Protein AF-A0A841EJ31-F1 (afdb_monomer)

Sequence (203 aa):
MLRKHSTLIGLIISISLLVIATLYYPGGSQFDKNAIGYDWKNNFISNLFGEKAVNGSDNPSRFWAVGGMIFLAASFANFFIGFSKRIPAKGAANVIKYFGAIGMIFTFLIATPLHDTMITIASTMFLLSLFYITVFVFKTRLHLFKFLCTVFLIDFYGTLFLYGSGYFWEFLPIMQKILFANTIILILGLEYFTKKEDFQHIK

Organism: NCBI:txid502909

Mean predicted aligned error: 3.31 Å

Secondary structure (DSSP, 8-state):
-HHHHHHHHHHHHHHHHHHHHHHT--B--SS-TT-BS--TTT--GGGGGSSB-TTSSB-THHHHHHHHHHHHHHHHHHHHHHHGGG-S-HHHHHHHHHHHHHHHHHHHHTTSTTHHHHHHHHHHHHHHHHHHHHHHHHTSS-HHHHHHHHHHHHHHHHHHHHHHH-TTGGGHHHHHHHHHHHHHHHHHHHHHH--SHHHHT--

Structure (mmCIF, N/CA/C/O backbone):
data_AF-A0A841EJ31-F1
#
_entry.id   AF-A0A841EJ31-F1
#
loop_
_atom_site.group_PDB
_atom_site.id
_atom_site.type_symbol
_atom_site.label_atom_id
_atom_site.label_alt_id
_atom_site.label_comp_id
_atom_site.label_asym_id
_atom_site.label_entity_id
_atom_site.label_seq_id
_atom_site.pdbx_PDB_ins_code
_atom_site.Cartn_x
_atom_site.Cartn_y
_atom_site.Cartn_z
_atom_site.occupancy
_atom_site.B_iso_or_equiv
_atom_site.auth_seq_id
_atom_site.auth_comp_id
_atom_site.auth_asym_id
_atom_site.auth_atom_id
_atom_site.pdbx_PDB_model_num
ATOM 1 N N . MET A 1 1 ? -24.720 5.508 0.228 1.00 45.50 1 MET A N 1
ATOM 2 C CA . MET A 1 1 ? -24.105 4.237 -0.225 1.00 45.50 1 MET A CA 1
ATOM 3 C C . MET A 1 1 ? -22.665 4.402 -0.711 1.00 45.50 1 MET A C 1
ATOM 5 O O . MET A 1 1 ? -21.814 3.703 -0.180 1.00 45.50 1 MET A O 1
ATOM 9 N N . LEU A 1 2 ? -22.349 5.347 -1.611 1.00 54.16 2 LEU A N 1
ATOM 10 C CA . LEU A 1 2 ? -20.984 5.545 -2.155 1.00 54.16 2 LEU A CA 1
ATOM 11 C C . LEU A 1 2 ? -19.887 5.739 -1.089 1.00 54.16 2 LEU A C 1
ATOM 13 O O . LEU A 1 2 ? -18.811 5.163 -1.190 1.00 54.16 2 LEU A O 1
ATOM 17 N N . ARG A 1 3 ? -20.187 6.470 -0.008 1.00 61.62 3 ARG A N 1
ATOM 18 C C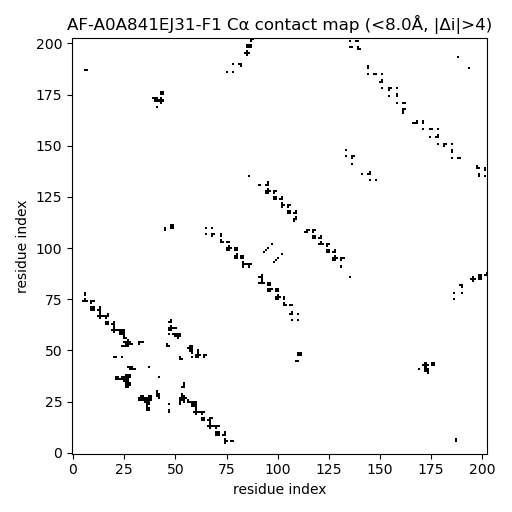A . ARG A 1 3 ? -19.242 6.727 1.093 1.00 61.62 3 ARG A CA 1
ATOM 19 C C . ARG A 1 3 ? -18.831 5.480 1.891 1.00 61.62 3 ARG A C 1
ATOM 21 O O . ARG A 1 3 ? -17.777 5.495 2.505 1.00 61.62 3 ARG A O 1
ATOM 28 N N . LYS A 1 4 ? -19.664 4.428 1.906 1.00 71.56 4 LYS A N 1
ATOM 29 C CA . LYS A 1 4 ? -19.373 3.160 2.605 1.00 71.56 4 LYS A CA 1
ATOM 30 C C . LYS A 1 4 ? -18.422 2.276 1.795 1.00 71.56 4 LYS A C 1
ATOM 32 O O . LYS A 1 4 ? -17.722 1.458 2.370 1.00 71.56 4 LYS A O 1
ATOM 37 N N . HIS A 1 5 ? -18.412 2.450 0.473 1.00 88.00 5 HIS A N 1
ATOM 38 C CA . HIS A 1 5 ? -17.649 1.611 -0.447 1.00 88.00 5 HIS A CA 1
ATOM 39 C C . HIS A 1 5 ? -16.470 2.330 -1.105 1.00 88.00 5 HIS A C 1
ATOM 41 O O . HIS A 1 5 ? -15.798 1.742 -1.946 1.00 88.00 5 HIS A O 1
ATOM 47 N N . SER A 1 6 ? -16.179 3.573 -0.709 1.00 92.12 6 SER A N 1
ATOM 48 C CA . SER A 1 6 ? -15.127 4.389 -1.324 1.00 92.12 6 SER A CA 1
ATOM 49 C C . SER A 1 6 ? -13.755 3.722 -1.265 1.00 92.12 6 SER A C 1
ATOM 51 O O . SER A 1 6 ? -13.039 3.738 -2.259 1.00 92.12 6 SER A O 1
ATOM 53 N N . THR A 1 7 ? -13.415 3.083 -0.140 1.00 95.00 7 THR A N 1
ATOM 54 C CA . THR A 1 7 ? -12.146 2.358 0.020 1.00 95.00 7 THR A CA 1
ATOM 55 C C . THR A 1 7 ? -12.050 1.177 -0.942 1.00 95.00 7 THR A C 1
ATOM 57 O O . THR A 1 7 ? -11.027 0.997 -1.587 1.00 95.00 7 THR A O 1
ATOM 60 N N . LEU A 1 8 ? -13.119 0.388 -1.091 1.00 96.38 8 LEU A N 1
ATOM 61 C CA . LEU A 1 8 ? -13.102 -0.774 -1.988 1.00 96.38 8 LEU A CA 1
ATOM 62 C C . LEU A 1 8 ? -13.062 -0.347 -3.454 1.00 96.38 8 LEU A C 1
ATOM 64 O O . LEU A 1 8 ? -12.261 -0.873 -4.215 1.00 96.38 8 LEU A O 1
ATOM 68 N N . ILE A 1 9 ? -13.896 0.621 -3.838 1.00 96.75 9 ILE A N 1
ATOM 69 C CA . ILE A 1 9 ? -13.941 1.138 -5.210 1.00 96.75 9 ILE A CA 1
ATOM 70 C C . ILE A 1 9 ? -12.577 1.718 -5.592 1.00 96.75 9 ILE A C 1
ATOM 72 O O . ILE A 1 9 ? -12.047 1.381 -6.647 1.00 96.75 9 ILE A O 1
ATOM 76 N N . GLY A 1 10 ? -11.977 2.536 -4.723 1.00 97.44 10 GLY A N 1
ATOM 77 C CA . GLY A 1 10 ? -10.655 3.101 -4.974 1.00 97.44 10 GLY A CA 1
ATOM 78 C C . GLY A 1 10 ? -9.563 2.033 -5.077 1.00 97.44 10 GLY A C 1
ATOM 79 O O . GLY A 1 10 ? -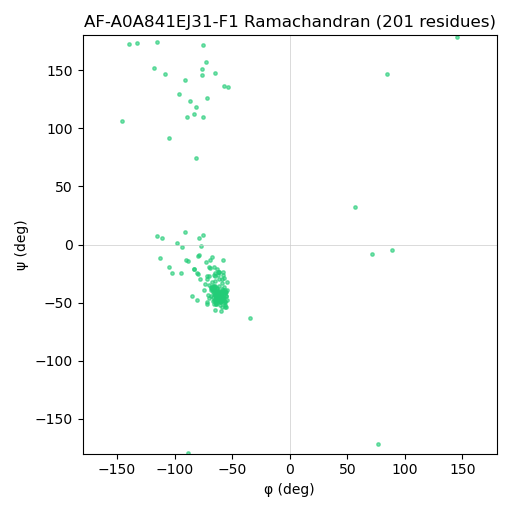8.719 2.125 -5.963 1.00 97.44 10 GLY A O 1
ATOM 80 N N . LEU A 1 11 ? -9.615 0.969 -4.268 1.00 97.75 11 LEU A N 1
ATOM 81 C CA . LEU A 1 11 ? -8.676 -0.151 -4.389 1.00 97.75 11 LEU A CA 1
ATOM 82 C C . LEU A 1 11 ? -8.875 -0.965 -5.670 1.00 97.75 11 LEU A C 1
ATOM 84 O O . LEU A 1 11 ? -7.888 -1.329 -6.299 1.00 97.75 11 LEU A O 1
ATOM 88 N N . ILE A 1 12 ? -10.115 -1.200 -6.108 1.00 98.12 12 ILE A N 1
ATOM 89 C CA . ILE A 1 12 ? -10.391 -1.869 -7.391 1.00 98.12 12 ILE A CA 1
ATOM 90 C C . ILE A 1 12 ? -9.828 -1.045 -8.551 1.00 98.12 12 ILE A C 1
ATOM 92 O O . 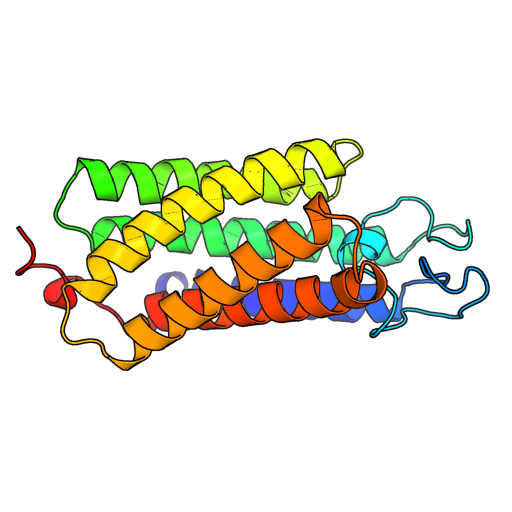ILE A 1 12 ? -9.154 -1.596 -9.421 1.00 98.12 12 ILE A O 1
ATOM 96 N N . ILE A 1 13 ? -10.059 0.272 -8.550 1.00 98.38 13 ILE A N 1
ATOM 97 C CA . ILE A 1 13 ? -9.505 1.178 -9.564 1.00 98.38 13 ILE A CA 1
ATOM 98 C C . ILE A 1 13 ? -7.974 1.138 -9.514 1.00 98.38 13 ILE A C 1
ATOM 100 O O . ILE A 1 13 ? -7.334 0.957 -10.545 1.00 98.38 13 ILE A O 1
ATOM 104 N N . SER A 1 14 ? -7.388 1.242 -8.319 1.00 98.38 14 SER A N 1
ATOM 105 C CA . SER A 1 14 ? -5.940 1.196 -8.117 1.00 98.38 14 SER A CA 1
ATOM 106 C C . SER A 1 14 ? -5.308 -0.076 -8.686 1.00 98.38 14 SER A C 1
ATOM 108 O O . SER A 1 14 ? -4.392 0.005 -9.502 1.00 98.38 14 SER A O 1
ATOM 110 N N . ILE A 1 15 ? -5.836 -1.244 -8.309 1.00 98.38 15 ILE A N 1
ATOM 111 C CA . ILE A 1 15 ? -5.349 -2.546 -8.775 1.00 98.38 15 ILE A CA 1
ATOM 112 C C . ILE A 1 15 ? -5.514 -2.662 -10.290 1.00 98.38 15 ILE A C 1
ATOM 114 O O . ILE A 1 15 ? -4.586 -3.095 -10.964 1.00 98.38 15 ILE A O 1
ATOM 118 N N . SER A 1 16 ? -6.654 -2.235 -10.839 1.00 98.69 16 SER A N 1
ATOM 119 C CA . SER A 1 16 ? -6.896 -2.281 -12.286 1.00 98.69 16 SER A CA 1
ATOM 120 C C . SER A 1 16 ? -5.871 -1.442 -13.049 1.00 98.69 16 SER A C 1
ATOM 122 O O . SER A 1 16 ? -5.302 -1.910 -14.029 1.00 98.69 16 SER A O 1
ATOM 124 N N . LEU A 1 17 ? -5.574 -0.230 -12.570 1.00 98.69 17 LEU A N 1
ATOM 125 C CA . LEU A 1 17 ? -4.563 0.643 -13.168 1.00 98.69 17 LEU A CA 1
ATOM 126 C C . LEU A 1 17 ? -3.147 0.065 -13.042 1.00 98.69 17 LEU A C 1
ATOM 128 O O . LEU A 1 17 ? -2.377 0.154 -13.992 1.00 98.69 17 LEU A O 1
ATOM 132 N N . LEU A 1 18 ? -2.806 -0.565 -11.913 1.00 98.38 18 LEU A N 1
ATOM 133 C CA . LEU A 1 18 ? -1.514 -1.238 -11.738 1.00 98.38 18 LEU A CA 1
ATOM 134 C C . LEU A 1 18 ? -1.375 -2.468 -12.644 1.00 98.38 18 LEU A C 1
ATOM 136 O O . LEU A 1 18 ? -0.306 -2.682 -13.203 1.00 98.38 18 LEU A O 1
ATOM 140 N N . VAL A 1 19 ? -2.444 -3.244 -12.838 1.00 98.38 19 VAL A N 1
ATOM 141 C CA . VAL A 1 19 ? -2.458 -4.358 -13.798 1.00 98.38 19 VAL A CA 1
ATOM 142 C C . VAL A 1 19 ? -2.309 -3.836 -15.222 1.00 98.38 19 VAL A C 1
ATOM 144 O O . VAL A 1 19 ? -1.507 -4.364 -15.978 1.00 98.38 19 VAL A O 1
ATOM 147 N N . ILE A 1 20 ? -3.008 -2.762 -15.594 1.00 98.69 20 ILE A N 1
ATOM 148 C CA . ILE A 1 20 ? -2.798 -2.127 -16.900 1.00 98.69 20 ILE A CA 1
ATOM 149 C C . ILE A 1 20 ? -1.337 -1.676 -17.028 1.00 98.69 20 ILE A C 1
ATOM 151 O O . ILE A 1 20 ? -0.705 -1.953 -18.039 1.00 98.69 20 ILE A O 1
ATOM 155 N N . ALA A 1 21 ? -0.754 -1.063 -15.995 1.00 98.56 21 ALA A N 1
ATOM 156 C CA . ALA A 1 21 ? 0.644 -0.647 -16.021 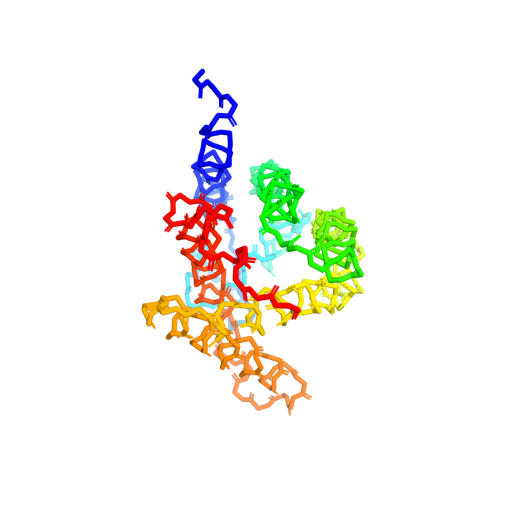1.00 98.56 21 ALA A CA 1
ATOM 157 C C . ALA A 1 21 ? 1.605 -1.812 -16.323 1.00 98.56 21 ALA A C 1
ATOM 159 O O . ALA A 1 21 ? 2.512 -1.634 -17.132 1.00 98.56 21 ALA A O 1
ATOM 160 N N . THR A 1 22 ? 1.403 -3.007 -15.754 1.00 98.38 22 THR A N 1
ATOM 161 C CA . THR A 1 22 ? 2.274 -4.158 -16.063 1.00 98.38 22 THR A CA 1
ATOM 162 C C . THR A 1 22 ? 2.162 -4.612 -17.518 1.00 98.38 22 THR A C 1
ATOM 164 O O . THR A 1 22 ? 3.165 -5.027 -18.092 1.00 98.38 22 THR A O 1
ATOM 167 N N . LEU A 1 23 ? 0.990 -4.470 -18.147 1.00 98.19 23 LEU A N 1
ATOM 168 C CA . LEU A 1 23 ? 0.789 -4.786 -19.568 1.00 98.19 23 LEU A CA 1
ATOM 169 C C . LEU A 1 23 ? 1.496 -3.798 -20.509 1.00 98.19 23 LEU A C 1
ATOM 171 O O . LEU A 1 23 ? 1.848 -4.167 -21.624 1.00 98.19 23 LEU A O 1
ATOM 175 N N . TYR A 1 24 ? 1.703 -2.554 -20.066 1.00 97.88 24 TYR A N 1
ATOM 176 C CA . TYR A 1 24 ? 2.398 -1.509 -20.828 1.00 97.88 24 TYR A CA 1
ATOM 177 C C . TYR A 1 24 ? 3.876 -1.357 -20.442 1.00 97.88 24 TYR A C 1
ATOM 179 O O . TYR A 1 24 ? 4.559 -0.486 -20.977 1.00 97.88 24 TYR A O 1
ATOM 187 N N . TYR A 1 25 ? 4.394 -2.157 -19.510 1.00 98.44 25 TYR A N 1
ATOM 188 C CA . TYR A 1 25 ? 5.802 -2.080 -19.139 1.00 98.44 25 TYR A CA 1
ATOM 189 C C . TYR A 1 25 ? 6.675 -2.648 -20.269 1.00 98.44 25 TYR A C 1
ATOM 191 O O . TYR A 1 25 ? 6.441 -3.778 -20.689 1.00 98.44 25 TYR A O 1
ATOM 199 N N . PRO A 1 26 ? 7.674 -1.909 -20.776 1.00 97.12 26 PRO A N 1
ATOM 200 C CA . PRO A 1 26 ? 8.371 -2.288 -22.005 1.00 97.12 26 PRO A CA 1
ATOM 201 C C . PRO A 1 26 ? 9.454 -3.358 -21.794 1.00 97.12 26 PRO A C 1
ATOM 203 O O . PRO A 1 26 ? 9.772 -4.083 -22.736 1.00 97.12 26 PRO A O 1
ATOM 206 N N . GLY A 1 27 ? 10.019 -3.494 -20.587 1.00 96.44 27 GLY A N 1
ATOM 207 C CA . GLY A 1 27 ? 10.960 -4.574 -20.283 1.00 96.44 27 GLY A CA 1
ATOM 208 C C . GLY A 1 27 ? 12.098 -4.242 -19.322 1.00 96.44 27 GLY A C 1
ATOM 209 O O . GLY A 1 27 ? 12.290 -3.113 -18.865 1.00 96.44 27 GLY A O 1
ATOM 210 N N . GLY A 1 28 ? 12.895 -5.272 -19.062 1.00 96.19 28 GLY A N 1
ATOM 211 C CA . GLY A 1 28 ? 14.017 -5.290 -18.140 1.00 96.19 28 GLY A CA 1
ATOM 212 C C . GLY A 1 28 ? 13.596 -5.573 -16.703 1.00 96.19 28 GLY A C 1
ATOM 213 O O . GLY A 1 28 ? 12.553 -5.13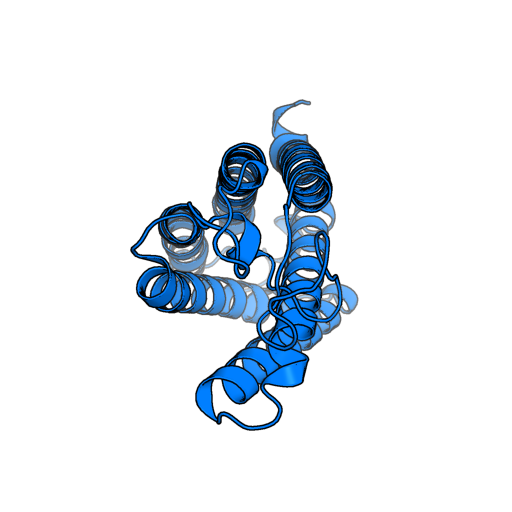6 -16.228 1.00 96.19 28 GLY A O 1
ATOM 214 N N . SER A 1 29 ? 14.457 -6.260 -15.971 1.00 95.31 29 SER A N 1
ATOM 215 C CA . SER A 1 29 ? 14.350 -6.509 -14.538 1.00 95.31 29 SER A CA 1
ATOM 216 C C . SER A 1 29 ? 15.722 -6.376 -13.881 1.00 95.31 29 SER A C 1
ATOM 218 O O . SER A 1 29 ? 16.734 -6.223 -14.565 1.00 95.31 29 SER A O 1
ATOM 220 N N . GLN A 1 30 ? 15.772 -6.421 -12.547 1.00 88.69 30 GLN A N 1
ATOM 221 C CA . GLN A 1 30 ? 17.054 -6.360 -11.830 1.00 88.69 30 GLN A CA 1
ATOM 222 C C . GLN A 1 30 ? 17.970 -7.550 -12.163 1.00 88.69 30 GLN A C 1
ATOM 224 O O . GLN A 1 30 ? 19.186 -7.434 -12.040 1.00 88.69 30 GLN A O 1
ATOM 229 N N . PHE A 1 31 ? 17.387 -8.667 -12.615 1.00 89.81 31 PHE A N 1
ATOM 230 C CA . PHE A 1 31 ? 18.091 -9.917 -12.914 1.00 89.81 31 PHE A CA 1
ATOM 231 C C . PHE A 1 31 ? 18.318 -10.144 -14.411 1.00 89.81 31 PHE A C 1
ATOM 233 O O . PHE A 1 31 ? 19.260 -10.834 -14.786 1.00 89.81 31 PHE A O 1
ATOM 240 N N . ASP A 1 32 ? 17.495 -9.539 -15.266 1.00 93.06 32 ASP A N 1
ATOM 241 C CA . ASP A 1 32 ? 17.634 -9.610 -16.718 1.00 93.06 32 ASP A CA 1
ATOM 242 C C . ASP A 1 32 ? 17.192 -8.294 -17.363 1.00 93.06 32 ASP A C 1
ATOM 244 O O . ASP A 1 32 ? 16.001 -7.994 -17.459 1.00 93.06 32 ASP A O 1
ATOM 248 N N . LYS A 1 33 ? 18.160 -7.504 -17.835 1.00 92.88 33 LYS A N 1
ATOM 249 C CA . LYS A 1 33 ? 17.895 -6.236 -18.530 1.00 92.88 33 LYS A CA 1
ATOM 250 C C . LYS A 1 33 ? 17.266 -6.423 -19.910 1.00 92.88 33 LYS A C 1
ATOM 252 O O . LYS A 1 33 ? 16.663 -5.479 -20.405 1.00 92.88 33 LYS A O 1
ATOM 257 N N . ASN A 1 34 ? 17.392 -7.600 -20.516 1.00 94.12 34 ASN A N 1
ATOM 258 C CA . ASN A 1 34 ? 16.849 -7.900 -21.839 1.00 94.12 34 ASN A CA 1
ATOM 259 C C . ASN A 1 34 ? 15.453 -8.535 -21.772 1.00 94.12 34 ASN A C 1
ATOM 261 O O . ASN A 1 34 ? 14.855 -8.783 -22.820 1.00 94.12 34 ASN A O 1
ATOM 265 N N . ALA A 1 35 ? 14.925 -8.774 -20.566 1.00 94.50 35 ALA A N 1
ATOM 266 C CA . ALA A 1 35 ? 13.575 -9.284 -20.373 1.00 94.50 35 ALA A CA 1
ATOM 267 C C . ALA A 1 35 ? 12.552 -8.406 -21.109 1.00 94.50 35 ALA A C 1
ATOM 269 O O . ALA A 1 35 ? 12.608 -7.176 -21.051 1.00 94.50 35 ALA A O 1
ATOM 270 N N . ILE A 1 36 ? 11.606 -9.040 -21.794 1.00 95.94 36 ILE A N 1
ATOM 271 C CA . ILE A 1 36 ? 10.544 -8.349 -22.528 1.00 95.94 36 ILE A CA 1
ATOM 272 C C . ILE A 1 36 ? 9.311 -8.282 -21.632 1.00 95.94 36 ILE A C 1
ATOM 274 O O . ILE A 1 36 ? 8.860 -9.306 -21.119 1.00 95.94 36 ILE A O 1
ATOM 278 N N . GLY A 1 37 ? 8.736 -7.089 -21.480 1.00 96.88 37 GLY A N 1
ATOM 279 C CA . GLY A 1 37 ? 7.543 -6.905 -20.658 1.00 96.88 37 GLY A CA 1
ATOM 280 C C . GLY A 1 37 ? 7.809 -6.909 -19.148 1.00 96.88 37 GLY A C 1
ATOM 281 O O . GLY A 1 37 ? 8.951 -6.872 -18.690 1.00 96.88 37 GLY A O 1
ATOM 282 N N . TYR A 1 38 ? 6.733 -6.926 -18.357 1.00 97.56 38 TYR A N 1
ATOM 283 C CA . TYR A 1 38 ? 6.814 -7.038 -16.899 1.00 97.56 38 TYR A CA 1
ATOM 284 C C . TYR A 1 38 ? 7.000 -8.491 -16.450 1.00 97.56 38 TYR A C 1
ATOM 286 O O . TYR A 1 38 ? 6.117 -9.330 -16.634 1.00 97.56 38 TYR A O 1
ATOM 294 N N . ASP A 1 39 ? 8.111 -8.771 -15.781 1.00 96.62 39 ASP A N 1
ATOM 295 C CA . ASP A 1 39 ? 8.393 -10.049 -15.142 1.00 96.62 39 ASP A CA 1
ATOM 296 C C . ASP A 1 39 ? 7.862 -10.056 -13.699 1.00 96.62 39 ASP A C 1
ATOM 298 O O . ASP A 1 39 ? 8.404 -9.417 -12.795 1.00 96.62 39 ASP A O 1
ATOM 302 N N . TRP A 1 40 ? 6.803 -10.827 -13.452 1.00 95.06 40 TRP A N 1
ATOM 303 C CA . TRP A 1 40 ? 6.171 -10.925 -12.134 1.00 95.06 40 TRP A CA 1
ATOM 304 C C . TRP A 1 40 ? 7.068 -11.501 -11.035 1.00 95.06 40 TRP A C 1
ATOM 306 O O . TRP A 1 40 ? 6.797 -11.258 -9.858 1.00 95.06 40 TRP A O 1
ATOM 316 N N . LYS A 1 41 ? 8.119 -12.244 -11.384 1.00 94.69 41 LYS A N 1
ATOM 317 C CA . LYS A 1 41 ? 9.085 -12.764 -10.417 1.00 94.69 41 LYS A CA 1
ATOM 318 C C . LYS A 1 41 ? 10.157 -11.723 -10.111 1.00 94.69 41 LYS A C 1
ATOM 320 O O . LYS A 1 41 ? 10.505 -11.536 -8.950 1.00 94.69 41 LYS A O 1
ATOM 325 N N . ASN A 1 42 ? 10.666 -11.059 -11.145 1.00 95.81 42 ASN A N 1
ATOM 326 C CA . ASN A 1 42 ? 11.916 -10.303 -11.069 1.00 95.81 42 ASN A CA 1
ATOM 327 C C . ASN A 1 42 ? 11.731 -8.779 -11.003 1.00 95.81 42 ASN A C 1
ATOM 329 O O . ASN A 1 42 ? 12.648 -8.067 -10.588 1.00 95.81 42 ASN A O 1
ATOM 333 N N . ASN A 1 43 ? 10.571 -8.250 -11.398 1.00 97.06 43 ASN A N 1
ATOM 334 C CA . ASN A 1 43 ? 10.290 -6.821 -11.314 1.00 97.06 43 ASN A CA 1
ATOM 335 C C . ASN A 1 43 ? 9.636 -6.435 -9.996 1.00 97.06 43 ASN A C 1
ATOM 337 O O . ASN A 1 43 ? 8.716 -7.087 -9.508 1.00 97.06 43 ASN A O 1
ATOM 341 N N . PHE A 1 44 ? 10.030 -5.283 -9.470 1.00 96.69 44 PHE A N 1
ATOM 342 C CA . PHE A 1 44 ? 9.293 -4.591 -8.423 1.00 96.69 44 PHE A CA 1
ATOM 343 C C . PHE A 1 44 ? 8.060 -3.902 -9.016 1.00 96.69 44 PHE A C 1
ATOM 345 O O . PHE A 1 44 ? 8.057 -3.484 -10.174 1.00 96.69 44 PHE A O 1
ATOM 352 N N . ILE A 1 45 ? 6.996 -3.737 -8.229 1.00 97.12 45 ILE A N 1
ATOM 353 C CA . ILE A 1 45 ? 5.876 -2.850 -8.588 1.00 97.12 45 ILE A CA 1
ATOM 354 C C . ILE A 1 45 ? 6.416 -1.436 -8.822 1.00 97.12 45 ILE A C 1
ATOM 356 O O . ILE A 1 45 ? 6.003 -0.762 -9.760 1.00 97.12 45 ILE A O 1
ATOM 360 N N . SER A 1 46 ? 7.414 -1.015 -8.041 1.00 96.00 46 SER A N 1
ATOM 361 C CA . SER A 1 46 ? 8.014 0.307 -8.193 1.00 96.00 46 SER A CA 1
ATOM 362 C C . SER A 1 46 ? 8.763 0.532 -9.505 1.00 96.00 46 SER A C 1
ATOM 364 O O . SER A 1 46 ? 8.913 1.682 -9.916 1.00 96.00 46 SER A O 1
ATOM 366 N N . ASN A 1 47 ? 9.159 -0.527 -10.226 1.00 96.88 47 ASN A N 1
ATOM 367 C CA . ASN A 1 47 ? 9.732 -0.369 -11.566 1.00 96.88 47 ASN A CA 1
ATOM 368 C C . ASN A 1 47 ? 8.742 0.280 -12.543 1.00 96.88 47 ASN A C 1
ATOM 370 O O . ASN A 1 47 ? 9.167 0.924 -13.498 1.00 96.88 47 ASN A O 1
ATOM 374 N N . LEU A 1 48 ? 7.437 0.175 -12.275 1.00 97.81 48 LEU A N 1
ATOM 375 C CA . LEU A 1 48 ? 6.398 0.776 -13.101 1.00 97.81 48 LEU A CA 1
ATOM 376 C C . LEU A 1 48 ? 6.372 2.309 -13.014 1.00 97.81 48 LEU A C 1
ATOM 378 O O . LEU A 1 48 ? 5.801 2.929 -13.903 1.00 97.81 48 LEU A O 1
ATOM 382 N N . PHE A 1 49 ? 6.963 2.922 -11.979 1.00 97.00 49 PHE A N 1
ATOM 383 C CA . PHE A 1 49 ? 6.935 4.378 -11.766 1.00 97.00 49 PHE A CA 1
ATOM 384 C C . PHE A 1 49 ? 8.080 5.135 -12.455 1.00 97.00 49 PHE A C 1
ATOM 386 O O . PHE A 1 49 ? 8.027 6.364 -12.552 1.00 97.00 49 PHE A O 1
ATOM 393 N N . GLY A 1 50 ? 9.117 4.424 -12.909 1.00 95.69 50 GLY A N 1
ATOM 394 C CA . GLY A 1 50 ? 10.295 5.028 -13.535 1.00 95.69 50 GLY A CA 1
ATOM 395 C C . GLY A 1 50 ? 9.960 5.715 -14.858 1.00 95.69 50 GLY A C 1
ATOM 396 O O . GLY A 1 50 ? 9.071 5.265 -15.576 1.00 95.69 50 GLY A O 1
ATOM 397 N N . GLU A 1 51 ? 10.669 6.796 -15.191 1.00 95.69 51 GLU A N 1
ATOM 398 C CA . GLU A 1 51 ? 10.558 7.458 -16.507 1.00 95.69 51 GLU A CA 1
ATOM 399 C C . GLU A 1 51 ? 11.085 6.571 -17.631 1.00 95.69 51 GLU A C 1
ATOM 401 O O . GLU A 1 51 ? 10.500 6.495 -18.711 1.00 95.69 51 GLU A O 1
ATOM 406 N N . LYS A 1 52 ? 12.164 5.852 -17.326 1.00 96.88 52 LYS A N 1
ATOM 407 C CA . LYS A 1 52 ? 12.688 4.759 -18.129 1.00 96.88 52 LYS A CA 1
ATOM 408 C C . LYS A 1 52 ? 12.420 3.437 -17.423 1.00 96.88 52 LYS A C 1
ATOM 410 O O . LYS A 1 52 ? 12.428 3.366 -16.192 1.00 96.88 52 LYS A O 1
ATOM 415 N N . ALA A 1 53 ? 12.192 2.393 -18.205 1.00 96.88 53 ALA A N 1
ATOM 416 C CA . ALA A 1 53 ? 12.160 1.033 -17.699 1.00 96.88 53 ALA A CA 1
ATOM 417 C C . ALA A 1 53 ? 13.585 0.538 -17.412 1.00 96.88 53 ALA A C 1
ATOM 419 O O . ALA A 1 53 ? 14.569 1.202 -17.744 1.00 96.88 53 ALA A O 1
ATOM 420 N N . VAL A 1 54 ? 13.720 -0.635 -16.789 1.00 96.81 54 VAL A N 1
ATOM 421 C CA . VAL A 1 54 ? 15.036 -1.151 -16.373 1.00 96.81 54 VAL A CA 1
ATOM 422 C C . VAL A 1 54 ? 15.927 -1.471 -17.582 1.00 96.81 54 VAL A C 1
ATOM 424 O O . VAL A 1 54 ? 17.150 -1.370 -17.489 1.00 96.81 54 VAL A O 1
ATOM 427 N N . ASN A 1 55 ? 15.329 -1.777 -18.737 1.00 96.25 55 ASN A N 1
ATOM 428 C CA . ASN A 1 55 ? 16.041 -1.946 -20.007 1.00 96.25 55 ASN A CA 1
ATOM 429 C C . ASN A 1 55 ? 16.460 -0.620 -20.686 1.00 96.25 55 ASN A C 1
ATOM 431 O O . ASN A 1 55 ? 17.072 -0.648 -21.749 1.00 96.25 55 ASN A O 1
ATOM 435 N N . GLY A 1 56 ? 16.128 0.540 -20.107 1.00 96.25 56 GLY A N 1
ATOM 436 C CA . GLY A 1 56 ? 16.479 1.869 -20.623 1.00 96.25 56 GLY A CA 1
ATOM 437 C C . GLY A 1 56 ? 15.483 2.485 -21.615 1.00 96.25 56 GLY A C 1
ATOM 438 O O . GLY A 1 56 ? 15.648 3.647 -21.988 1.00 96.25 56 GLY A O 1
ATOM 439 N N . SER A 1 57 ? 14.439 1.758 -22.023 1.00 97.00 57 SER A N 1
ATOM 440 C CA . SER A 1 57 ? 13.383 2.291 -22.899 1.00 97.00 57 SER A CA 1
ATOM 441 C C . SER A 1 57 ? 12.456 3.273 -22.170 1.00 97.00 57 SER A C 1
ATOM 443 O O . SER A 1 57 ? 12.360 3.253 -20.941 1.00 97.00 57 SER A O 1
ATOM 445 N N . ASP A 1 58 ? 11.782 4.154 -22.920 1.00 97.62 58 ASP A N 1
ATOM 446 C CA . ASP A 1 58 ? 10.713 4.998 -22.369 1.00 97.62 58 ASP A CA 1
ATOM 447 C C . ASP A 1 58 ? 9.619 4.142 -21.749 1.00 97.62 58 ASP A C 1
ATOM 449 O O . ASP A 1 58 ? 9.206 3.146 -22.337 1.00 97.62 58 ASP A O 1
ATOM 453 N N . ASN A 1 59 ? 9.147 4.535 -20.567 1.00 97.88 59 ASN A N 1
ATOM 454 C CA . ASN A 1 59 ? 8.223 3.720 -19.801 1.00 97.88 59 ASN A CA 1
ATOM 455 C C . ASN A 1 59 ? 6.774 4.245 -19.849 1.00 97.88 59 ASN A C 1
ATOM 457 O O . ASN A 1 59 ? 6.370 5.030 -18.981 1.00 97.88 59 ASN A O 1
ATOM 461 N N . PRO A 1 60 ? 5.938 3.789 -20.802 1.00 97.38 60 PRO A N 1
ATOM 462 C CA . PRO A 1 60 ? 4.537 4.192 -20.862 1.00 97.38 60 PRO A CA 1
ATOM 463 C C . PRO A 1 60 ? 3.701 3.619 -19.705 1.00 97.38 60 PRO A C 1
ATOM 465 O O . PRO A 1 60 ? 2.606 4.124 -19.449 1.00 97.38 60 PRO A O 1
ATOM 468 N N . SER A 1 61 ? 4.201 2.629 -18.945 1.00 97.75 61 SER A N 1
ATOM 469 C CA . SER A 1 61 ? 3.497 2.123 -17.756 1.00 97.75 61 SER A CA 1
ATOM 470 C C . SER A 1 61 ? 3.327 3.189 -16.677 1.00 97.75 61 SER A C 1
ATOM 472 O O . SER A 1 61 ? 2.407 3.096 -15.863 1.00 97.75 61 SER A O 1
ATOM 474 N N . ARG A 1 62 ? 4.219 4.189 -16.644 1.00 97.38 62 ARG A N 1
ATOM 475 C CA . ARG A 1 62 ? 4.304 5.183 -15.568 1.00 97.38 62 ARG A CA 1
ATOM 476 C C . ARG A 1 62 ? 2.992 5.907 -15.334 1.00 97.38 62 ARG A C 1
ATOM 478 O O . ARG A 1 62 ? 2.585 6.056 -14.185 1.00 97.38 62 ARG A O 1
ATOM 485 N N . PHE A 1 63 ? 2.314 6.321 -16.400 1.00 96.75 63 PHE A N 1
ATOM 486 C CA . PHE A 1 63 ? 1.053 7.054 -16.290 1.00 96.75 63 PHE A CA 1
ATOM 487 C C . PHE A 1 63 ? -0.016 6.237 -15.549 1.00 96.75 63 PHE A C 1
ATOM 489 O O . PHE A 1 63 ? -0.622 6.709 -14.585 1.00 96.75 63 PHE A O 1
ATOM 496 N N . TRP A 1 64 ? -0.180 4.975 -15.948 1.00 98.44 64 TRP A N 1
ATOM 497 C CA . TRP A 1 64 ? -1.106 4.035 -15.321 1.00 98.44 64 TRP A CA 1
ATOM 498 C C . TRP A 1 64 ? -0.718 3.738 -13.872 1.00 98.44 64 TRP A C 1
ATOM 500 O O . TRP A 1 64 ? -1.564 3.780 -12.980 1.00 98.44 64 TRP A O 1
ATOM 510 N N . ALA A 1 65 ? 0.572 3.511 -13.621 1.00 98.06 65 ALA A N 1
ATOM 511 C CA . ALA A 1 65 ? 1.083 3.192 -12.296 1.00 98.06 65 ALA A CA 1
ATOM 512 C C . ALA A 1 65 ? 0.872 4.345 -11.305 1.00 98.06 65 ALA A C 1
ATOM 514 O O . ALA A 1 65 ? 0.362 4.127 -10.206 1.00 98.06 65 ALA A O 1
ATOM 515 N N . VAL A 1 66 ? 1.192 5.581 -11.703 1.00 98.00 66 VAL A N 1
ATOM 516 C CA . VAL A 1 66 ? 0.967 6.787 -10.890 1.00 98.00 66 VAL A CA 1
ATOM 517 C C . VAL A 1 66 ? -0.521 6.961 -10.587 1.00 98.00 66 VAL A C 1
ATOM 519 O O . VAL A 1 66 ? -0.882 7.203 -9.435 1.00 98.00 66 VAL A O 1
ATOM 522 N N . GLY A 1 67 ? -1.396 6.769 -11.581 1.00 97.88 67 GLY A N 1
ATOM 523 C CA . GLY A 1 67 ? -2.844 6.764 -11.365 1.00 97.88 67 GLY A CA 1
ATOM 524 C C . GLY A 1 67 ? -3.259 5.727 -10.319 1.00 97.88 67 GLY A C 1
ATOM 525 O O . GLY A 1 67 ? -3.945 6.057 -9.350 1.00 97.88 67 GLY A O 1
ATOM 526 N N . GLY A 1 68 ? -2.772 4.490 -10.455 1.00 98.19 68 GLY A N 1
ATOM 527 C CA . GLY A 1 68 ? -3.010 3.421 -9.488 1.00 98.19 68 GLY A CA 1
ATOM 528 C C . GLY A 1 68 ? -2.562 3.793 -8.075 1.00 98.19 68 GLY A C 1
ATOM 529 O O . GLY A 1 68 ? -3.291 3.559 -7.108 1.00 98.19 68 GLY A O 1
ATOM 530 N N . MET A 1 69 ? -1.411 4.451 -7.955 1.00 97.56 69 MET A N 1
ATOM 531 C CA . MET A 1 69 ? -0.847 4.891 -6.684 1.00 97.56 69 MET A CA 1
ATOM 532 C C . MET A 1 69 ? -1.683 5.974 -5.993 1.00 97.56 69 MET A C 1
ATOM 534 O O . MET A 1 69 ? -1.870 5.925 -4.777 1.00 97.56 69 MET A O 1
ATOM 538 N N . ILE A 1 70 ? -2.239 6.923 -6.754 1.00 97.69 70 ILE A N 1
ATOM 539 C CA . ILE A 1 70 ? -3.131 7.969 -6.224 1.00 97.69 70 ILE A CA 1
ATOM 540 C C . ILE A 1 70 ? -4.370 7.335 -5.591 1.00 97.69 70 ILE A C 1
ATOM 542 O O . ILE A 1 70 ? -4.718 7.642 -4.448 1.00 97.69 70 ILE A O 1
ATOM 546 N N . PHE A 1 71 ? -5.024 6.420 -6.311 1.00 98.12 71 PHE A N 1
ATOM 547 C CA . PHE A 1 71 ? -6.218 5.743 -5.807 1.00 98.12 71 PHE A CA 1
ATOM 548 C C . PHE A 1 71 ? -5.912 4.842 -4.605 1.00 98.12 71 PHE A C 1
ATOM 550 O O . PHE A 1 71 ? -6.716 4.797 -3.670 1.00 98.12 71 PHE A O 1
ATOM 557 N N . LEU A 1 72 ? -4.747 4.183 -4.583 1.00 98.00 72 LEU A N 1
ATOM 558 C CA . LEU A 1 72 ? -4.281 3.398 -3.436 1.00 98.00 72 LEU A CA 1
ATOM 559 C C . LEU A 1 72 ? -4.146 4.280 -2.190 1.00 98.00 72 LEU A C 1
ATOM 561 O O . LEU A 1 72 ? -4.793 4.030 -1.172 1.00 98.00 72 LEU A O 1
ATOM 565 N N . ALA A 1 73 ? -3.342 5.341 -2.299 1.00 97.62 73 ALA A N 1
ATOM 566 C CA . ALA A 1 73 ? -3.038 6.256 -1.207 1.00 97.62 73 ALA A CA 1
ATOM 567 C C . ALA A 1 73 ? -4.311 6.919 -0.662 1.00 97.62 73 ALA A C 1
ATOM 569 O O . ALA A 1 73 ? -4.533 6.942 0.550 1.00 97.62 73 ALA A O 1
ATOM 570 N N . ALA A 1 74 ? -5.199 7.387 -1.543 1.00 97.44 74 ALA A N 1
ATOM 571 C CA . ALA A 1 74 ? -6.475 7.974 -1.143 1.00 97.44 74 ALA A CA 1
ATOM 572 C C . ALA A 1 74 ? -7.386 6.963 -0.422 1.00 97.44 74 ALA A C 1
ATOM 574 O O . ALA A 1 74 ? -8.035 7.300 0.572 1.00 97.44 74 ALA A O 1
ATOM 575 N N . SER A 1 75 ? -7.427 5.711 -0.888 1.00 97.81 75 SER A N 1
ATOM 576 C CA . SER A 1 75 ? -8.236 4.652 -0.269 1.00 97.81 75 SER A CA 1
ATOM 577 C C . SER A 1 75 ? -7.730 4.300 1.125 1.00 97.81 75 SER A C 1
ATOM 579 O O . SER A 1 75 ? -8.516 4.225 2.070 1.00 97.81 75 SER A O 1
ATOM 581 N N . PHE A 1 76 ? -6.418 4.143 1.281 1.00 97.81 76 PHE A N 1
ATOM 582 C CA . PHE A 1 76 ? -5.811 3.850 2.576 1.00 97.81 76 PHE A CA 1
ATOM 583 C C . PHE A 1 76 ? -5.913 5.040 3.538 1.00 97.81 76 PHE A C 1
ATOM 585 O O . PHE A 1 76 ? -6.195 4.842 4.718 1.00 97.81 76 PHE A O 1
ATOM 592 N N . ALA A 1 77 ? -5.789 6.281 3.060 1.00 97.88 77 ALA A N 1
ATOM 593 C CA . ALA A 1 77 ? -5.987 7.464 3.897 1.00 97.88 77 ALA A CA 1
ATOM 594 C C . ALA A 1 77 ? -7.423 7.516 4.444 1.00 97.88 77 ALA A C 1
ATOM 596 O O . ALA A 1 77 ? -7.633 7.736 5.640 1.00 97.88 77 ALA A O 1
ATOM 597 N N . ASN A 1 78 ? -8.410 7.239 3.586 1.00 97.00 78 ASN A N 1
ATOM 598 C CA . ASN A 1 78 ? -9.808 7.120 3.994 1.00 97.00 78 ASN A CA 1
ATOM 599 C C . ASN A 1 78 ? -10.009 6.011 5.033 1.00 97.00 78 ASN A C 1
ATOM 601 O O . ASN A 1 78 ? -10.692 6.246 6.033 1.00 97.00 78 ASN A O 1
ATOM 605 N N . PHE A 1 79 ? -9.383 4.846 4.835 1.00 97.69 79 PHE A N 1
ATOM 606 C CA . PHE A 1 79 ? -9.385 3.763 5.817 1.00 97.69 79 PHE A CA 1
ATOM 607 C C . PHE A 1 79 ? -8.839 4.227 7.169 1.00 97.69 79 PHE A C 1
ATOM 609 O O . PHE A 1 79 ? -9.541 4.114 8.167 1.00 97.69 79 PHE A O 1
ATOM 616 N N . PHE A 1 80 ? -7.641 4.813 7.230 1.00 98.19 80 PHE A N 1
ATOM 617 C CA . PHE A 1 80 ? -7.041 5.230 8.501 1.00 98.19 80 PHE A CA 1
ATOM 618 C C . PHE A 1 80 ? -7.897 6.258 9.250 1.00 98.19 80 PHE A C 1
ATOM 620 O O . PHE A 1 80 ? -8.111 6.132 10.458 1.00 98.19 80 PHE A O 1
ATOM 627 N N . ILE A 1 81 ? -8.458 7.237 8.533 1.00 97.44 81 ILE A N 1
ATOM 628 C CA . ILE A 1 81 ? -9.361 8.251 9.102 1.00 97.44 81 ILE A CA 1
ATOM 629 C C . ILE A 1 81 ? -10.687 7.632 9.573 1.00 97.44 81 ILE A C 1
ATOM 631 O O . ILE A 1 81 ? -11.288 8.097 10.546 1.00 97.44 81 ILE A O 1
ATOM 635 N N . GLY A 1 82 ? -11.191 6.622 8.864 1.00 96.25 82 GLY A N 1
ATOM 636 C CA . GLY A 1 82 ? -12.408 5.897 9.222 1.00 96.25 82 GLY A CA 1
ATOM 637 C C . GLY A 1 82 ? -12.200 4.993 10.434 1.00 96.25 82 GLY A C 1
ATOM 638 O O . GLY A 1 82 ? -12.947 5.078 11.413 1.00 96.25 82 GLY A O 1
ATOM 639 N N . PHE A 1 83 ? -11.155 4.171 10.391 1.00 96.81 83 PHE A N 1
ATOM 640 C CA . PHE A 1 83 ? -10.800 3.204 11.419 1.00 96.81 83 PHE A CA 1
ATOM 641 C C . PHE A 1 83 ? -10.451 3.882 12.744 1.00 96.81 83 PHE A C 1
ATOM 643 O O . PHE A 1 83 ? -10.885 3.419 13.797 1.00 96.81 83 PHE A O 1
ATOM 650 N N . SER A 1 84 ? -9.776 5.038 12.724 1.00 97.44 84 SER A N 1
ATOM 651 C CA . SER A 1 84 ? -9.438 5.768 13.952 1.00 97.44 84 SER A CA 1
ATOM 652 C C . SER A 1 84 ? -10.661 6.125 14.805 1.00 97.44 84 SER A C 1
ATOM 654 O O . SER A 1 84 ? -10.557 6.217 16.023 1.00 97.44 84 SER A O 1
ATOM 656 N N . LYS A 1 85 ? -11.840 6.305 14.194 1.00 96.19 85 LYS A N 1
ATOM 657 C CA . LYS A 1 85 ? -13.095 6.626 14.903 1.00 96.19 85 LYS A CA 1
ATOM 658 C C . LYS A 1 85 ? -13.660 5.439 15.688 1.00 96.19 85 LYS A C 1
ATOM 660 O O . LYS A 1 85 ? -14.555 5.625 16.515 1.00 96.19 85 LYS A O 1
ATOM 665 N N . ARG A 1 86 ? -13.171 4.229 15.405 1.00 95.38 86 ARG A N 1
ATOM 666 C CA . ARG A 1 86 ? -13.540 2.985 16.092 1.00 95.38 86 ARG A CA 1
ATOM 667 C C . ARG A 1 86 ? -12.744 2.811 17.387 1.00 95.38 86 ARG A C 1
ATOM 669 O O . ARG A 1 86 ? -13.204 2.114 18.280 1.00 95.38 86 ARG A O 1
ATOM 676 N N . ILE A 1 87 ? -11.596 3.480 17.507 1.00 96.69 87 ILE A N 1
ATOM 677 C CA . ILE A 1 87 ? -10.672 3.344 18.634 1.00 96.69 87 ILE A CA 1
ATOM 678 C C . ILE A 1 87 ? -11.058 4.299 19.777 1.00 96.69 87 ILE A C 1
ATOM 680 O O . ILE A 1 87 ? -11.126 5.510 19.556 1.00 96.69 87 ILE A O 1
ATOM 684 N N . PRO A 1 88 ? -11.298 3.796 21.005 1.00 95.00 88 PRO A N 1
ATOM 685 C CA . PRO A 1 88 ? -11.737 4.630 22.129 1.00 95.00 88 PRO A CA 1
ATOM 686 C C . PRO A 1 88 ? -10.618 5.514 22.700 1.00 95.00 88 PRO A C 1
ATOM 688 O O . PRO A 1 88 ? -10.868 6.648 23.113 1.00 95.00 88 PRO A O 1
ATOM 691 N N . ALA A 1 89 ? -9.372 5.031 22.698 1.00 95.75 89 ALA A N 1
ATOM 692 C CA . ALA A 1 89 ? -8.237 5.772 23.235 1.00 95.75 89 ALA A CA 1
ATOM 693 C C . ALA A 1 89 ? -7.804 6.890 22.274 1.00 95.75 89 ALA A C 1
ATOM 695 O O . ALA A 1 89 ? -7.221 6.629 21.220 1.00 95.75 89 ALA A O 1
ATOM 696 N N . LYS A 1 90 ? -8.037 8.152 22.662 1.00 94.19 90 LYS A N 1
ATOM 697 C CA . LYS A 1 90 ? -7.780 9.336 21.816 1.00 94.19 90 LYS A CA 1
ATOM 698 C C . LYS A 1 90 ? -6.342 9.423 21.296 1.00 94.19 90 LYS A C 1
ATOM 700 O O . LYS A 1 90 ? -6.146 9.765 20.135 1.00 94.19 90 LYS A O 1
ATOM 705 N N . GLY A 1 91 ? -5.348 9.099 22.128 1.00 96.31 91 GLY A N 1
ATOM 706 C CA . GLY A 1 91 ? -3.937 9.105 21.721 1.00 96.31 91 GLY A CA 1
ATOM 707 C C . GLY A 1 91 ? -3.669 8.120 20.581 1.00 96.31 91 GLY A C 1
ATOM 708 O O . GLY A 1 91 ? -3.185 8.515 19.525 1.00 96.31 91 GLY A O 1
ATOM 709 N N . ALA A 1 92 ? -4.085 6.863 20.754 1.00 96.62 92 ALA A N 1
ATOM 710 C CA . ALA A 1 92 ? -3.966 5.828 19.728 1.00 96.62 92 ALA A CA 1
ATOM 711 C C . ALA A 1 92 ? -4.764 6.163 18.459 1.00 96.62 92 ALA A C 1
ATOM 713 O O . ALA A 1 92 ? -4.254 6.021 17.351 1.00 96.62 92 ALA A O 1
ATOM 714 N N . ALA A 1 93 ? -5.995 6.660 18.614 1.00 97.50 93 ALA A N 1
ATOM 715 C CA . ALA A 1 93 ? -6.826 7.092 17.496 1.00 97.50 93 ALA A CA 1
ATOM 716 C C . ALA A 1 93 ? -6.146 8.206 16.679 1.00 97.50 93 ALA A C 1
ATOM 718 O O . ALA A 1 93 ? -6.152 8.159 15.451 1.00 97.50 93 ALA A O 1
ATOM 719 N N . ASN A 1 94 ? -5.521 9.183 17.342 1.00 98.12 94 ASN A N 1
ATOM 720 C CA . ASN A 1 94 ? -4.789 10.256 16.672 1.00 98.12 94 ASN A CA 1
ATOM 721 C C . ASN A 1 94 ? -3.545 9.741 15.943 1.00 98.12 94 ASN A C 1
ATOM 723 O O . ASN A 1 94 ? -3.307 10.174 14.818 1.00 98.12 94 ASN A O 1
ATOM 727 N N . VAL A 1 95 ? -2.792 8.806 16.535 1.00 98.00 95 VAL A N 1
ATOM 728 C CA . VAL A 1 95 ? -1.651 8.175 15.853 1.00 98.00 95 VAL A CA 1
ATOM 729 C C . VAL A 1 95 ? -2.125 7.489 14.573 1.00 98.00 95 VAL A C 1
ATOM 731 O O . VAL A 1 95 ? -1.656 7.840 13.496 1.00 98.00 95 VAL A O 1
ATOM 734 N N . ILE A 1 96 ? -3.130 6.611 14.663 1.00 98.19 96 ILE A N 1
ATOM 735 C CA . ILE A 1 96 ? -3.690 5.896 13.504 1.00 98.19 96 ILE A CA 1
ATOM 736 C C . ILE A 1 96 ? -4.181 6.877 12.431 1.00 98.19 96 ILE A C 1
ATOM 738 O O . ILE A 1 96 ? -3.893 6.698 11.252 1.00 98.19 96 ILE A O 1
ATOM 742 N N . LYS A 1 97 ? -4.903 7.931 12.830 1.00 98.19 97 LYS A N 1
ATOM 743 C CA . LYS A 1 97 ? -5.452 8.923 11.901 1.00 98.19 97 LYS A CA 1
ATOM 744 C C . LYS A 1 97 ? -4.353 9.706 11.190 1.00 98.19 97 LYS A C 1
ATOM 746 O O . LYS A 1 97 ? -4.359 9.773 9.967 1.00 98.19 97 LYS A O 1
ATOM 751 N N . TYR A 1 98 ? -3.466 10.354 11.945 1.00 97.81 98 TYR A N 1
ATOM 752 C CA . TYR A 1 98 ? -2.512 11.307 11.383 1.00 97.81 98 TYR A CA 1
ATOM 753 C C . TYR A 1 98 ? -1.316 10.602 10.760 1.00 97.81 98 TYR A C 1
ATOM 755 O O . TYR A 1 98 ? -0.996 10.900 9.616 1.00 97.81 98 TYR A O 1
ATOM 763 N N . PHE A 1 99 ? -0.698 9.633 11.441 1.00 97.81 99 PHE A N 1
ATOM 764 C CA . PHE A 1 99 ? 0.430 8.906 10.856 1.00 97.81 99 PHE A CA 1
ATOM 765 C C . PHE A 1 99 ? -0.024 8.029 9.691 1.00 97.81 99 PHE A C 1
ATOM 767 O O . PHE A 1 99 ? 0.651 7.997 8.665 1.00 97.81 99 PHE A O 1
ATOM 774 N N . GLY A 1 100 ? -1.202 7.410 9.792 1.00 97.19 100 GLY A N 1
ATOM 775 C CA . GLY A 1 100 ? -1.769 6.627 8.701 1.00 97.19 100 GLY A CA 1
ATOM 776 C C . GLY A 1 100 ? -2.084 7.491 7.480 1.00 97.19 100 GLY A C 1
ATOM 777 O O . GLY A 1 100 ? -1.620 7.194 6.384 1.00 97.19 100 GLY A O 1
ATOM 778 N N . ALA A 1 101 ? -2.816 8.598 7.653 1.00 97.12 101 ALA A N 1
ATOM 779 C CA . ALA A 1 101 ? -3.199 9.460 6.532 1.00 97.12 101 ALA A CA 1
ATOM 780 C C . ALA A 1 101 ? -2.021 10.249 5.936 1.00 97.12 101 ALA A C 1
ATOM 782 O O . ALA A 1 101 ? -1.897 10.314 4.716 1.00 97.12 101 ALA A O 1
ATOM 783 N N . ILE A 1 102 ? -1.137 10.824 6.761 1.00 97.31 102 ILE A N 1
ATOM 784 C CA . ILE A 1 102 ? 0.050 11.547 6.271 1.00 97.31 102 ILE A CA 1
ATOM 785 C C . ILE A 1 102 ? 1.028 10.566 5.616 1.00 97.31 102 ILE A C 1
ATOM 787 O O . ILE A 1 102 ? 1.587 10.871 4.565 1.00 97.31 102 ILE A O 1
ATOM 791 N N . GLY A 1 103 ? 1.169 9.355 6.165 1.00 97.19 103 GLY A N 1
ATOM 792 C CA . GLY A 1 103 ? 1.950 8.284 5.550 1.00 97.19 103 GLY A CA 1
ATOM 793 C C . GLY A 1 103 ? 1.517 7.990 4.112 1.00 97.19 103 GLY A C 1
ATOM 794 O O . GLY A 1 103 ? 2.360 7.677 3.274 1.00 97.19 103 GLY A O 1
ATOM 795 N N . MET A 1 104 ? 0.232 8.162 3.782 1.00 97.62 104 MET A N 1
ATOM 796 C CA . MET A 1 104 ? -0.261 7.975 2.413 1.00 97.62 104 MET A CA 1
ATOM 797 C C . MET A 1 104 ? 0.166 9.080 1.445 1.00 97.62 104 MET A C 1
ATOM 799 O O . MET A 1 104 ? 0.331 8.809 0.258 1.00 97.62 104 MET A O 1
ATOM 803 N N . ILE A 1 105 ? 0.424 10.295 1.934 1.00 96.31 105 ILE A N 1
ATOM 804 C CA . ILE A 1 105 ? 1.021 11.362 1.119 1.00 96.31 105 ILE A CA 1
ATOM 805 C C . ILE A 1 105 ? 2.444 10.955 0.726 1.00 96.31 105 ILE A C 1
ATOM 807 O O . ILE A 1 105 ? 2.791 10.989 -0.451 1.00 96.31 105 ILE A O 1
ATOM 811 N N . PHE A 1 106 ? 3.245 10.484 1.686 1.00 97.19 106 PHE A N 1
ATOM 812 C CA . PHE A 1 106 ? 4.592 9.978 1.399 1.00 97.19 106 PHE A CA 1
ATOM 813 C C . PHE A 1 106 ? 4.567 8.727 0.524 1.00 97.19 106 PHE A C 1
ATOM 815 O O . PHE A 1 106 ? 5.404 8.582 -0.358 1.00 97.19 106 PHE A O 1
ATOM 822 N N . THR A 1 107 ? 3.564 7.867 0.708 1.00 95.12 107 THR A N 1
ATOM 823 C CA . THR A 1 107 ? 3.336 6.701 -0.151 1.00 95.12 107 THR A CA 1
ATOM 824 C C . THR A 1 107 ? 3.165 7.149 -1.600 1.00 95.12 107 THR A C 1
ATOM 826 O O . THR A 1 107 ? 3.891 6.678 -2.463 1.00 95.12 107 THR A O 1
ATOM 829 N N . PHE A 1 108 ? 2.307 8.132 -1.884 1.00 94.12 108 PHE A N 1
ATOM 830 C CA . PHE A 1 108 ? 2.176 8.684 -3.237 1.00 94.12 108 PHE A CA 1
ATOM 831 C C . PHE A 1 108 ? 3.508 9.212 -3.808 1.00 94.12 108 PHE A C 1
ATOM 833 O O . PHE A 1 108 ? 3.818 8.965 -4.974 1.00 94.12 108 PHE A O 1
ATOM 840 N N . LEU A 1 109 ? 4.333 9.862 -2.982 1.00 95.12 109 LEU A N 1
ATOM 841 C CA . LEU A 1 109 ? 5.641 10.380 -3.397 1.00 95.12 109 LEU A CA 1
ATOM 842 C C . LEU A 1 109 ? 6.674 9.289 -3.735 1.00 95.12 109 LEU A C 1
ATOM 844 O O . LEU A 1 109 ? 7.693 9.610 -4.348 1.00 95.12 109 LEU A O 1
ATOM 848 N N . ILE A 1 110 ? 6.412 8.012 -3.430 1.00 94.62 110 ILE A N 1
ATOM 849 C CA . ILE A 1 110 ? 7.245 6.884 -3.886 1.00 94.62 110 ILE A CA 1
ATOM 850 C C . ILE A 1 110 ? 7.314 6.843 -5.420 1.00 94.62 110 ILE A C 1
ATOM 852 O O . ILE A 1 110 ? 8.336 6.460 -5.974 1.00 94.62 110 ILE A O 1
ATOM 856 N N . ALA A 1 111 ? 6.279 7.301 -6.131 1.00 93.06 111 ALA A N 1
ATOM 857 C CA . ALA A 1 111 ? 6.273 7.326 -7.595 1.00 93.06 111 ALA A CA 1
ATOM 858 C C . ALA A 1 111 ? 7.133 8.453 -8.223 1.00 93.06 111 ALA A C 1
ATOM 860 O O . ALA A 1 111 ? 7.070 8.692 -9.431 1.00 93.06 111 ALA A O 1
ATOM 861 N N . THR A 1 112 ? 7.913 9.176 -7.415 1.00 93.25 112 THR A N 1
ATOM 862 C CA . THR A 1 112 ? 8.749 10.319 -7.823 1.00 93.25 112 THR A CA 1
ATOM 863 C C . THR A 1 112 ? 10.242 10.003 -7.639 1.00 93.25 112 THR A C 1
ATOM 865 O O . THR A 1 112 ? 10.573 8.975 -7.048 1.00 93.25 112 THR A O 1
ATOM 868 N N . PRO A 1 113 ? 11.174 10.884 -8.059 1.00 92.88 113 PRO A N 1
ATOM 869 C CA . PRO A 1 113 ? 12.606 10.709 -7.787 1.00 92.88 113 PRO A CA 1
ATOM 870 C C . PRO A 1 113 ? 12.974 10.604 -6.297 1.00 92.88 113 PRO A C 1
ATOM 872 O O . PRO A 1 113 ? 14.078 10.187 -5.970 1.00 92.88 113 PRO A O 1
ATOM 875 N N . LEU A 1 114 ? 12.059 10.949 -5.382 1.00 93.50 114 LEU A N 1
ATOM 876 C CA . LEU A 1 114 ? 12.240 10.781 -3.936 1.00 93.50 114 LEU A CA 1
ATOM 877 C C . LEU A 1 114 ? 12.015 9.331 -3.452 1.00 93.50 114 LEU A C 1
ATOM 879 O O . LEU A 1 114 ? 12.010 9.100 -2.243 1.00 93.50 114 LEU A O 1
ATOM 883 N N . HIS A 1 115 ? 11.804 8.381 -4.372 1.00 93.19 115 HIS A N 1
ATOM 88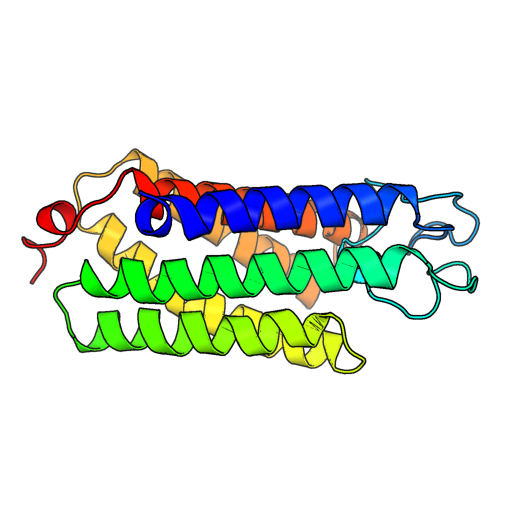4 C CA . HIS A 1 115 ? 11.408 6.986 -4.146 1.00 93.19 115 HIS A CA 1
ATOM 885 C C . HIS A 1 115 ? 11.986 6.348 -2.872 1.00 93.19 115 HIS A C 1
ATOM 887 O O . HIS A 1 115 ? 11.224 6.025 -1.960 1.00 93.19 115 HIS A O 1
ATOM 893 N N . ASP A 1 116 ? 13.309 6.202 -2.768 1.00 90.19 116 ASP A N 1
ATOM 894 C CA . ASP A 1 116 ? 13.941 5.426 -1.687 1.00 90.19 116 ASP A CA 1
ATOM 895 C C . ASP A 1 116 ? 13.735 6.067 -0.306 1.00 90.19 116 ASP A C 1
ATOM 897 O O . ASP A 1 116 ? 13.395 5.401 0.681 1.00 90.19 116 ASP A O 1
A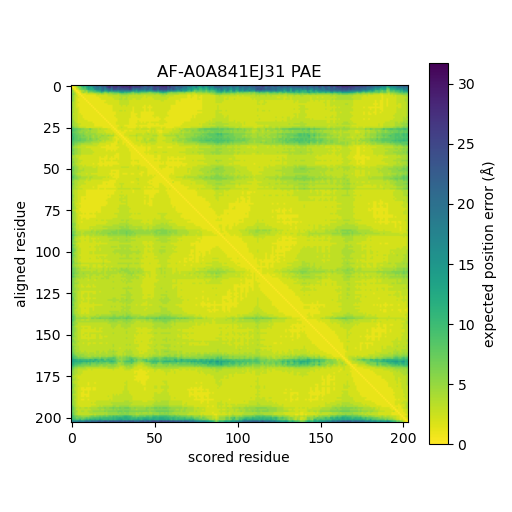TOM 901 N N . THR A 1 117 ? 13.858 7.394 -0.243 1.00 94.25 117 THR A N 1
ATOM 902 C CA . THR A 1 117 ? 13.610 8.170 0.977 1.00 94.25 117 THR A CA 1
ATOM 903 C C . THR A 1 117 ? 12.144 8.060 1.393 1.00 94.25 117 THR A C 1
ATOM 905 O O . THR A 1 117 ? 11.835 7.849 2.568 1.00 94.25 117 THR A O 1
ATOM 908 N N . MET A 1 118 ? 11.224 8.170 0.430 1.00 96.50 118 MET A N 1
ATOM 909 C CA . MET A 1 118 ? 9.788 8.120 0.694 1.00 96.50 118 MET A CA 1
ATOM 910 C C . MET A 1 118 ? 9.324 6.727 1.105 1.00 96.50 118 MET A C 1
ATOM 912 O O . MET A 1 118 ? 8.474 6.635 1.988 1.00 96.50 118 MET A O 1
ATOM 916 N N . ILE A 1 119 ? 9.913 5.652 0.564 1.00 93.38 119 ILE A N 1
ATOM 917 C CA . ILE A 1 119 ? 9.661 4.283 1.037 1.00 93.38 119 ILE A CA 1
ATOM 918 C C . ILE A 1 119 ? 9.963 4.183 2.526 1.00 93.38 119 ILE A C 1
ATOM 920 O O . ILE A 1 119 ? 9.123 3.698 3.281 1.00 93.38 119 ILE A O 1
ATOM 924 N N . THR A 1 120 ? 11.126 4.664 2.963 1.00 93.69 120 THR A N 1
ATOM 925 C CA . THR A 1 120 ? 11.549 4.560 4.366 1.00 93.69 120 THR A CA 1
ATOM 926 C C . THR A 1 120 ? 10.601 5.324 5.295 1.00 93.69 120 THR A C 1
ATOM 928 O O . THR A 1 120 ? 10.115 4.777 6.291 1.00 93.69 120 THR A O 1
ATOM 931 N N . ILE A 1 121 ? 10.271 6.573 4.947 1.00 96.44 121 ILE A N 1
ATOM 932 C CA . ILE A 1 121 ? 9.377 7.421 5.750 1.00 96.44 121 ILE A CA 1
ATOM 933 C C . ILE A 1 121 ? 7.957 6.839 5.773 1.00 96.44 121 ILE A C 1
ATOM 935 O O . ILE A 1 121 ? 7.388 6.638 6.849 1.00 96.44 121 ILE A O 1
ATOM 939 N N . ALA A 1 122 ? 7.393 6.524 4.603 1.00 96.44 122 ALA A N 1
ATOM 940 C CA . ALA A 1 122 ? 6.040 5.991 4.482 1.00 96.44 122 ALA A CA 1
ATOM 941 C C . ALA A 1 122 ? 5.893 4.660 5.226 1.00 96.44 122 ALA A C 1
ATOM 943 O O . ALA A 1 122 ? 4.953 4.497 6.001 1.00 96.44 122 ALA A O 1
ATOM 944 N N . SER A 1 123 ? 6.851 3.744 5.057 1.00 94.44 123 SER A N 1
ATOM 945 C CA . SER A 1 123 ? 6.860 2.435 5.718 1.00 94.44 123 SER A CA 1
ATOM 946 C C . SER A 1 123 ? 6.919 2.571 7.238 1.00 94.44 123 SER A C 1
ATOM 948 O O . SER A 1 123 ? 6.192 1.874 7.942 1.00 94.44 123 SER A O 1
ATOM 950 N N . THR A 1 124 ? 7.706 3.516 7.760 1.00 95.56 124 THR A N 1
ATOM 951 C CA . THR A 1 124 ? 7.788 3.781 9.206 1.00 95.56 124 THR A CA 1
ATOM 952 C C . THR A 1 124 ? 6.451 4.270 9.765 1.00 95.56 124 THR A C 1
ATOM 954 O O . THR A 1 124 ? 5.959 3.754 10.770 1.00 95.56 124 THR A O 1
ATOM 957 N N . MET A 1 125 ? 5.820 5.243 9.100 1.00 97.38 125 MET A N 1
ATOM 958 C CA . MET A 1 125 ? 4.523 5.783 9.529 1.00 97.38 125 MET A CA 1
ATOM 959 C C . MET A 1 125 ? 3.395 4.754 9.398 1.00 97.38 125 MET A C 1
ATOM 961 O O . MET A 1 125 ? 2.508 4.678 10.257 1.00 97.38 125 MET A O 1
ATOM 965 N N . PHE A 1 126 ? 3.447 3.943 8.341 1.00 95.94 126 PHE A N 1
ATOM 966 C CA . PHE A 1 126 ? 2.514 2.851 8.110 1.00 95.94 126 PHE A CA 1
ATOM 967 C C . PHE A 1 126 ? 2.636 1.785 9.197 1.00 95.94 126 PHE A C 1
ATOM 969 O O . PHE A 1 126 ? 1.634 1.444 9.825 1.00 95.94 126 PHE A O 1
ATOM 976 N N . LEU A 1 127 ? 3.858 1.326 9.487 1.00 95.69 127 LEU A N 1
ATOM 977 C CA . LEU A 1 127 ? 4.129 0.341 10.531 1.00 95.69 127 LEU A CA 1
ATOM 978 C C . LEU A 1 127 ? 3.677 0.840 11.903 1.00 95.69 127 LEU A C 1
ATOM 980 O O . LEU A 1 127 ? 3.015 0.100 12.622 1.00 95.69 127 LEU A O 1
ATOM 984 N N . LEU A 1 128 ? 3.967 2.098 12.252 1.00 96.94 128 LEU A N 1
ATOM 985 C CA . LEU A 1 128 ? 3.506 2.686 13.510 1.00 96.94 128 LEU A CA 1
ATOM 986 C C . LEU A 1 128 ? 1.975 2.640 13.614 1.00 96.94 128 LEU A C 1
ATOM 988 O O . LEU A 1 128 ? 1.426 2.209 14.627 1.00 96.94 128 LEU A O 1
ATOM 992 N N . SER A 1 129 ? 1.273 3.032 12.552 1.00 97.38 129 SER A N 1
ATOM 993 C CA . SER A 1 129 ? -0.193 3.022 12.523 1.00 97.38 129 SER A CA 1
ATOM 994 C C . SER A 1 129 ? -0.752 1.600 12.638 1.00 97.38 129 SER A C 1
ATOM 996 O O . SER A 1 129 ? -1.653 1.351 13.442 1.00 97.38 129 SER A O 1
ATOM 998 N N . LEU A 1 130 ? -0.186 0.649 11.890 1.00 96.44 130 LEU A N 1
ATOM 999 C CA . LEU A 1 130 ? -0.582 -0.762 11.917 1.00 96.44 130 LEU A CA 1
ATOM 1000 C C . LEU A 1 130 ? -0.246 -1.443 13.243 1.00 96.44 130 LEU A C 1
ATOM 1002 O O . LEU A 1 130 ? -1.005 -2.304 13.685 1.00 96.44 130 LEU A O 1
ATOM 1006 N N . PHE A 1 131 ? 0.828 -1.038 13.917 1.00 96.12 131 PHE A N 1
ATOM 1007 C CA . PHE A 1 131 ? 1.168 -1.520 15.250 1.00 96.12 131 PHE A CA 1
ATOM 1008 C C . PHE A 1 131 ? 0.076 -1.150 16.257 1.00 96.12 131 PHE A C 1
ATOM 1010 O O . PHE A 1 131 ? -0.438 -2.025 16.954 1.00 96.12 131 PHE A O 1
ATOM 1017 N N . TYR A 1 132 ? -0.366 0.113 16.279 1.00 97.12 132 TYR A N 1
ATOM 1018 C CA . TYR A 1 132 ? -1.480 0.529 17.138 1.00 97.12 132 TYR A CA 1
ATOM 1019 C C . TYR A 1 132 ? -2.773 -0.218 16.797 1.00 97.12 132 TYR A C 1
ATOM 1021 O O . TYR A 1 132 ? -3.436 -0.723 17.701 1.00 97.12 132 TYR A O 1
ATOM 1029 N N . ILE A 1 133 ? -3.117 -0.345 15.511 1.00 97.75 133 ILE A N 1
ATOM 1030 C CA . ILE A 1 133 ? -4.270 -1.151 15.078 1.00 97.75 133 ILE A CA 1
ATOM 1031 C C . ILE A 1 133 ? -4.153 -2.582 15.618 1.00 97.75 133 ILE A C 1
ATOM 1033 O O . ILE A 1 133 ? -5.099 -3.087 16.221 1.00 97.75 133 ILE A O 1
ATOM 1037 N N . THR A 1 134 ? -2.984 -3.206 15.471 1.00 97.38 134 THR A N 1
ATOM 1038 C CA . THR A 1 134 ? -2.721 -4.578 15.917 1.00 97.38 134 THR A CA 1
ATOM 1039 C C . THR A 1 134 ? -2.899 -4.719 17.424 1.00 97.38 134 THR A C 1
ATOM 1041 O O . THR A 1 134 ? -3.625 -5.605 17.867 1.00 97.38 134 THR A O 1
ATOM 1044 N N . VAL A 1 135 ? -2.329 -3.814 18.226 1.00 96.94 135 VAL A N 1
ATOM 1045 C CA . VAL A 1 135 ? -2.501 -3.816 19.689 1.00 96.94 135 VAL A CA 1
ATOM 1046 C C . VAL A 1 135 ? -3.983 -3.786 20.069 1.00 96.94 135 VAL A C 1
ATOM 1048 O O . VAL A 1 135 ? -4.412 -4.549 20.936 1.00 96.94 135 VAL A O 1
ATOM 1051 N N . PHE A 1 136 ? -4.788 -2.944 19.415 1.00 97.25 136 PHE A N 1
ATOM 1052 C CA . PHE A 1 136 ? -6.225 -2.879 19.688 1.00 97.25 136 PHE A CA 1
ATOM 1053 C C . PHE A 1 136 ? -6.960 -4.140 19.235 1.00 97.25 136 PHE A C 1
ATOM 1055 O O . PHE A 1 136 ? -7.744 -4.680 20.011 1.00 97.25 136 PHE A O 1
ATOM 1062 N N . VAL A 1 137 ? -6.671 -4.661 18.041 1.00 97.31 137 VAL A N 1
ATOM 1063 C CA . VAL A 1 137 ? -7.240 -5.923 17.539 1.00 97.31 137 VAL A CA 1
ATOM 1064 C C . VAL A 1 137 ? -6.930 -7.086 18.488 1.00 97.31 137 VAL A C 1
ATOM 1066 O O . VAL A 1 137 ? -7.809 -7.900 18.777 1.00 97.31 137 VAL A O 1
ATOM 1069 N N . PHE A 1 138 ? -5.727 -7.141 19.060 1.00 96.88 138 PHE A N 1
ATOM 1070 C CA . PHE A 1 138 ? -5.317 -8.192 19.996 1.00 96.88 138 PHE A CA 1
ATOM 1071 C C . PHE A 1 138 ? -6.103 -8.199 21.307 1.00 96.88 138 PHE A C 1
ATOM 1073 O O . PHE A 1 138 ? -6.293 -9.269 21.893 1.00 96.88 138 PHE A O 1
ATOM 1080 N N . LYS A 1 139 ? -6.624 -7.044 21.726 1.00 96.00 139 LYS A N 1
ATOM 1081 C CA . LYS A 1 139 ? -7.485 -6.914 22.908 1.00 96.00 139 LYS A CA 1
ATOM 1082 C C . LYS A 1 139 ? -8.944 -7.322 22.655 1.00 96.00 139 LYS A C 1
ATOM 1084 O O . LYS A 1 139 ? -9.697 -7.462 23.611 1.00 96.00 139 LYS A O 1
ATOM 1089 N N . THR A 1 140 ? -9.345 -7.545 21.403 1.00 95.62 140 THR A N 1
ATOM 1090 C CA . THR A 1 140 ? -10.707 -7.988 21.041 1.00 95.62 140 THR A CA 1
ATOM 1091 C C . THR A 1 140 ? -10.843 -9.520 21.044 1.00 95.62 140 THR A C 1
ATOM 1093 O O . THR A 1 140 ? -9.874 -10.252 21.263 1.00 95.62 140 THR A O 1
ATOM 1096 N N . ARG A 1 141 ? -12.037 -10.043 20.726 1.00 94.62 141 ARG A N 1
ATOM 1097 C CA . ARG A 1 141 ? -12.278 -11.478 20.445 1.00 94.62 141 ARG A CA 1
ATOM 1098 C C . ARG A 1 141 ? -12.140 -11.850 18.957 1.00 94.62 141 ARG A C 1
ATOM 1100 O O . ARG A 1 141 ? -12.495 -12.952 18.555 1.00 94.62 141 ARG A O 1
ATOM 1107 N N . LEU A 1 142 ? -11.621 -10.948 18.124 1.00 95.75 142 LEU A N 1
ATOM 1108 C CA . LEU A 1 142 ? -11.536 -11.130 16.675 1.00 95.75 142 LEU A CA 1
ATOM 1109 C C . LEU A 1 142 ? -10.322 -11.986 16.265 1.00 95.75 142 LEU A C 1
ATOM 1111 O O . LEU A 1 142 ? -9.330 -11.470 15.754 1.00 95.75 142 LEU A O 1
ATOM 1115 N N . HIS A 1 143 ? -10.384 -13.301 16.492 1.00 95.38 143 HIS A N 1
ATOM 1116 C CA . HIS A 1 143 ? -9.254 -14.220 16.270 1.00 95.38 143 HIS A CA 1
ATOM 1117 C C . HIS A 1 143 ? -8.688 -14.190 14.842 1.00 95.38 143 HIS A C 1
ATOM 1119 O O . HIS A 1 143 ? -7.469 -14.165 14.679 1.00 95.38 143 HIS A O 1
ATOM 1125 N N . LEU A 1 144 ? -9.551 -14.112 13.821 1.00 96.38 144 LEU A N 1
ATOM 1126 C CA . LEU A 1 144 ? -9.118 -13.996 12.425 1.00 96.38 144 LEU A CA 1
ATOM 1127 C C . LEU A 1 144 ? -8.254 -12.745 12.201 1.00 96.38 144 LEU A C 1
ATOM 1129 O O . LEU A 1 144 ? -7.191 -12.832 11.597 1.00 96.38 144 LEU A O 1
ATOM 1133 N N . PHE A 1 145 ? -8.666 -11.589 12.730 1.00 97.00 145 PHE A N 1
ATOM 1134 C CA . PHE A 1 145 ? -7.910 -10.346 12.557 1.00 97.00 145 PHE A CA 1
ATOM 1135 C C . PHE A 1 145 ? -6.611 -10.328 13.358 1.00 97.00 145 PHE A C 1
ATOM 1137 O O . PHE A 1 145 ? -5.639 -9.746 12.891 1.00 97.00 145 PHE A O 1
ATOM 1144 N N . LYS A 1 146 ? -6.539 -11.023 14.503 1.00 97.75 146 LYS A N 1
ATOM 1145 C CA . LYS A 1 146 ? -5.258 -11.231 15.202 1.00 97.75 146 LYS A CA 1
ATOM 1146 C C . LYS A 1 146 ? -4.275 -11.989 14.317 1.00 97.75 146 LYS A C 1
ATOM 1148 O O . LYS A 1 146 ? -3.152 -11.532 14.144 1.00 97.75 146 LYS A O 1
ATOM 1153 N N . PHE A 1 147 ? -4.725 -13.092 13.716 1.00 97.56 147 PHE A N 1
ATOM 1154 C CA . PHE A 1 147 ? -3.917 -13.876 12.785 1.00 97.56 147 PHE A CA 1
ATOM 1155 C C . PHE A 1 147 ? -3.465 -13.040 11.580 1.00 97.56 147 PHE A C 1
ATOM 1157 O O . PHE A 1 147 ? -2.273 -12.992 11.294 1.00 97.56 147 PHE A O 1
ATOM 1164 N N . LEU A 1 148 ? -4.381 -12.318 10.925 1.00 97.62 148 LEU A N 1
ATOM 1165 C CA . LEU A 1 148 ? -4.041 -11.471 9.775 1.00 97.62 148 LEU A CA 1
ATOM 1166 C C . LEU A 1 148 ? -3.055 -10.349 10.141 1.00 97.62 148 LEU A C 1
ATOM 1168 O O . LEU A 1 148 ? -2.115 -10.104 9.389 1.00 97.62 148 LEU A O 1
ATOM 1172 N N . CYS A 1 149 ? -3.214 -9.703 11.302 1.00 97.62 149 CYS A N 1
ATOM 1173 C CA . CYS A 1 149 ? -2.243 -8.728 11.802 1.00 97.62 149 CYS A CA 1
ATOM 1174 C C . CYS A 1 149 ? -0.868 -9.365 12.055 1.00 97.62 149 CYS A C 1
ATOM 1176 O O . CYS A 1 149 ? 0.146 -8.770 11.703 1.00 97.62 149 CYS A O 1
ATOM 1178 N N . THR A 1 150 ? -0.812 -10.569 12.635 1.00 96.75 150 THR A N 1
ATOM 1179 C CA . THR A 1 150 ? 0.451 -11.294 12.844 1.00 96.75 150 THR A CA 1
ATOM 1180 C C . THR A 1 150 ? 1.134 -11.633 11.527 1.00 96.75 150 THR A C 1
ATOM 1182 O O . THR A 1 150 ? 2.321 -11.357 11.389 1.00 96.75 150 THR A O 1
ATOM 1185 N N . VAL A 1 151 ? 0.400 -12.188 10.558 1.00 96.62 151 VAL A N 1
ATOM 1186 C CA . VAL A 1 151 ? 0.934 -12.503 9.224 1.00 96.62 151 VAL A CA 1
ATOM 1187 C C . VAL A 1 151 ? 1.486 -11.243 8.566 1.00 96.62 151 VAL A C 1
ATOM 1189 O O . VAL A 1 151 ? 2.622 -11.254 8.105 1.00 96.62 151 VAL A O 1
ATOM 1192 N N . PHE A 1 152 ? 0.731 -10.141 8.601 1.00 97.19 152 PHE A N 1
ATOM 1193 C CA . PHE A 1 152 ? 1.189 -8.857 8.078 1.00 97.19 152 PHE A CA 1
ATOM 1194 C C . PHE A 1 152 ? 2.480 -8.373 8.757 1.00 97.19 152 PHE A C 1
ATOM 1196 O O . PHE A 1 152 ? 3.405 -7.958 8.067 1.00 97.19 152 PHE A O 1
ATOM 1203 N N . LEU A 1 153 ? 2.577 -8.432 10.092 1.00 96.50 153 LEU A N 1
ATOM 1204 C CA . LEU A 1 153 ? 3.784 -7.997 10.802 1.00 96.50 153 LEU A CA 1
ATOM 1205 C C . LEU A 1 153 ? 4.993 -8.879 10.470 1.00 96.50 153 LEU A C 1
ATOM 1207 O O . LEU A 1 153 ? 6.073 -8.345 10.235 1.00 96.50 153 LEU A O 1
ATOM 1211 N N . ILE A 1 154 ? 4.821 -10.204 10.421 1.00 96.25 154 ILE A N 1
ATOM 1212 C CA . ILE A 1 154 ? 5.891 -11.138 10.034 1.00 96.25 154 ILE A CA 1
ATOM 1213 C C . ILE A 1 154 ? 6.384 -10.819 8.622 1.00 96.25 154 ILE A C 1
ATOM 1215 O O . ILE A 1 154 ? 7.587 -10.699 8.408 1.00 96.25 154 ILE A O 1
ATOM 1219 N N . ASP A 1 155 ? 5.464 -10.640 7.679 1.00 95.69 155 ASP A N 1
ATOM 1220 C CA . ASP A 1 155 ? 5.769 -10.325 6.284 1.00 95.69 155 ASP A CA 1
ATOM 1221 C C . ASP A 1 155 ? 6.472 -8.963 6.136 1.00 95.69 155 ASP A C 1
ATOM 1223 O O . ASP A 1 155 ? 7.488 -8.838 5.449 1.00 95.69 155 ASP A O 1
ATOM 1227 N N . PHE A 1 156 ? 6.004 -7.945 6.865 1.00 96.06 156 PHE A N 1
ATOM 1228 C CA . PHE A 1 156 ? 6.603 -6.612 6.871 1.00 96.06 156 PHE A CA 1
ATOM 1229 C C . PHE A 1 156 ? 8.029 -6.628 7.439 1.00 96.06 156 PHE A C 1
ATOM 1231 O O . PHE A 1 156 ? 8.957 -6.125 6.803 1.00 96.06 156 PHE A O 1
ATOM 1238 N N . TYR A 1 157 ? 8.229 -7.218 8.624 1.00 95.00 157 TYR A N 1
ATOM 1239 C CA . TYR A 1 157 ? 9.558 -7.316 9.234 1.00 95.00 157 TYR A CA 1
ATOM 1240 C C . TYR A 1 157 ? 10.490 -8.228 8.434 1.00 95.00 157 TYR A C 1
ATOM 1242 O O . TYR A 1 157 ? 11.671 -7.912 8.302 1.00 95.00 157 TYR A O 1
ATOM 1250 N N . GLY A 1 158 ? 9.971 -9.313 7.855 1.00 94.44 158 GLY A N 1
ATOM 1251 C CA . GLY A 1 158 ? 10.716 -10.181 6.947 1.00 94.44 158 GLY A CA 1
ATOM 1252 C C . GLY A 1 158 ? 11.198 -9.424 5.710 1.00 94.44 158 GLY A C 1
ATOM 1253 O O . GLY A 1 158 ? 12.377 -9.482 5.373 1.00 94.44 158 GLY A O 1
ATOM 1254 N N . THR A 1 159 ? 10.326 -8.628 5.089 1.00 93.81 159 THR A N 1
ATOM 1255 C CA . THR A 1 159 ? 10.686 -7.773 3.948 1.00 93.81 159 THR A CA 1
ATOM 1256 C C . THR A 1 159 ? 11.744 -6.735 4.333 1.00 93.81 159 THR A C 1
ATOM 1258 O O . THR A 1 159 ? 12.715 -6.546 3.599 1.00 93.81 159 THR A O 1
ATOM 1261 N N . LEU A 1 160 ? 11.612 -6.098 5.503 1.00 92.06 160 LEU A N 1
ATOM 1262 C CA . LEU A 1 160 ? 12.603 -5.142 6.007 1.00 92.06 160 LEU A CA 1
ATOM 1263 C C . LEU A 1 160 ? 13.963 -5.807 6.266 1.00 92.06 160 LEU A C 1
ATOM 1265 O O . LEU A 1 160 ? 15.000 -5.233 5.937 1.00 92.06 160 LEU A O 1
ATOM 1269 N N . PHE A 1 161 ? 13.964 -7.018 6.823 1.00 92.62 161 PHE A N 1
ATOM 1270 C CA . PHE A 1 161 ? 15.177 -7.797 7.052 1.00 92.62 161 PHE A CA 1
ATOM 1271 C C . PHE A 1 161 ? 15.871 -8.169 5.737 1.00 92.62 161 PHE A C 1
ATOM 1273 O O . PHE A 1 161 ? 17.078 -7.972 5.610 1.00 92.62 161 PHE A O 1
ATOM 1280 N N . LEU A 1 162 ? 15.127 -8.655 4.739 1.00 92.56 162 LEU A N 1
ATOM 1281 C CA . LEU A 1 162 ? 15.678 -8.979 3.418 1.00 92.56 162 LEU A CA 1
ATOM 1282 C C . LEU A 1 162 ? 16.280 -7.737 2.747 1.00 92.56 162 LEU A C 1
ATOM 1284 O O . LEU A 1 162 ? 17.369 -7.798 2.180 1.00 92.56 162 LEU A O 1
ATOM 1288 N N . TYR A 1 163 ? 15.607 -6.590 2.870 1.00 89.25 163 TYR A N 1
ATOM 1289 C CA . TYR A 1 163 ? 16.091 -5.330 2.315 1.00 89.25 163 TYR A CA 1
ATOM 1290 C C . TYR A 1 163 ? 17.368 -4.844 3.011 1.00 89.25 163 TYR A C 1
ATOM 1292 O O . TYR A 1 163 ? 18.341 -4.505 2.344 1.00 89.25 163 TYR A O 1
ATOM 1300 N N . GLY A 1 164 ? 17.381 -4.828 4.348 1.00 87.81 164 GLY A N 1
ATOM 1301 C CA . GLY A 1 164 ? 18.493 -4.290 5.134 1.00 87.81 164 GLY A CA 1
ATOM 1302 C C . GLY A 1 164 ? 19.708 -5.214 5.234 1.00 87.81 164 GLY A C 1
ATOM 1303 O O . GLY A 1 164 ? 20.827 -4.729 5.366 1.00 87.81 164 GLY A O 1
ATOM 1304 N N . SER A 1 165 ? 19.511 -6.533 5.179 1.00 90.12 165 SER A N 1
ATOM 1305 C CA . SER A 1 165 ? 20.603 -7.506 5.310 1.00 90.12 165 SER A CA 1
ATOM 1306 C C . SER A 1 165 ? 21.365 -7.751 4.005 1.00 90.12 165 SER A C 1
ATOM 1308 O O . SER A 1 165 ? 22.488 -8.247 4.045 1.00 90.12 165 SER A O 1
ATOM 1310 N N . GLY A 1 166 ? 20.762 -7.441 2.852 1.00 84.38 166 GLY A N 1
ATOM 1311 C CA . GLY A 1 166 ? 21.325 -7.714 1.525 1.00 84.38 166 GLY A CA 1
ATOM 1312 C C . GLY A 1 166 ? 21.333 -9.197 1.126 1.00 84.38 166 GLY A C 1
ATOM 1313 O O . GLY A 1 166 ? 21.598 -9.513 -0.034 1.00 84.38 166 GLY A O 1
ATOM 1314 N N . TYR A 1 167 ? 21.005 -10.113 2.042 1.00 84.06 167 TYR A N 1
ATOM 1315 C CA . TYR A 1 167 ? 20.835 -11.531 1.733 1.00 84.06 167 TYR A CA 1
ATOM 1316 C C . TYR A 1 167 ? 19.498 -11.776 1.038 1.00 84.06 167 TYR A C 1
ATOM 1318 O O . TYR A 1 167 ? 18.496 -11.136 1.356 1.00 84.06 167 TYR A O 1
ATOM 1326 N N . PHE A 1 168 ? 19.470 -12.747 0.119 1.00 86.12 168 PHE A N 1
ATOM 1327 C CA . PHE A 1 168 ? 18.238 -13.186 -0.548 1.00 86.12 168 PHE A CA 1
ATOM 1328 C C . PHE A 1 168 ? 17.494 -12.043 -1.267 1.00 86.12 168 PHE A C 1
ATOM 1330 O O . PHE A 1 168 ? 16.268 -12.051 -1.384 1.00 86.12 168 PHE A O 1
ATOM 1337 N N . TRP A 1 169 ? 18.246 -11.062 -1.780 1.00 84.25 169 TRP A N 1
ATOM 1338 C CA . TRP A 1 169 ? 17.713 -9.876 -2.462 1.00 84.25 169 TRP A CA 1
ATOM 1339 C C . TRP A 1 169 ? 16.846 -10.235 -3.684 1.00 84.25 169 TRP A C 1
ATOM 1341 O O . TRP A 1 169 ? 15.909 -9.519 -4.026 1.00 84.25 169 TRP A O 1
ATOM 1351 N N . GLU A 1 170 ? 17.095 -11.402 -4.282 1.00 89.62 170 GLU A N 1
ATOM 1352 C CA . GLU A 1 170 ? 16.287 -12.017 -5.345 1.00 89.62 170 GLU A CA 1
ATOM 1353 C C . GLU A 1 170 ? 14.822 -12.276 -4.987 1.00 89.62 170 GLU A C 1
ATOM 1355 O O . GLU A 1 170 ? 13.972 -12.299 -5.875 1.00 89.62 170 GLU A O 1
ATOM 1360 N N . PHE A 1 171 ? 14.492 -12.399 -3.701 1.00 92.75 171 PHE A N 1
ATOM 1361 C CA . PHE A 1 171 ? 13.115 -12.598 -3.254 1.00 92.75 171 PHE A CA 1
ATOM 1362 C C . PHE A 1 171 ? 12.374 -11.288 -2.983 1.00 92.75 171 PHE A C 1
ATOM 1364 O O . PHE A 1 171 ? 11.148 -11.297 -2.873 1.00 92.75 171 PHE A O 1
ATOM 1371 N N . LEU A 1 172 ? 13.066 -10.147 -2.906 1.00 94.00 172 LEU A N 1
ATOM 1372 C CA . LEU A 1 172 ? 12.436 -8.864 -2.591 1.00 94.00 172 LEU A CA 1
ATOM 1373 C C . LEU A 1 172 ? 11.313 -8.445 -3.550 1.00 94.00 172 LEU A C 1
ATOM 1375 O O . LEU A 1 172 ? 10.294 -7.958 -3.051 1.00 94.00 172 LEU A O 1
ATOM 1379 N N . PRO A 1 173 ? 11.414 -8.633 -4.883 1.00 95.50 173 PRO A N 1
ATOM 1380 C CA . PRO A 1 173 ? 10.311 -8.286 -5.775 1.00 95.50 173 PRO A CA 1
ATOM 1381 C C . PRO A 1 173 ? 9.042 -9.094 -5.479 1.00 95.50 173 PRO A C 1
ATOM 1383 O O . PRO A 1 173 ? 7.936 -8.560 -5.575 1.00 95.50 173 PRO A O 1
ATOM 1386 N N . ILE A 1 174 ? 9.197 -10.361 -5.084 1.00 96.31 174 ILE A N 1
ATOM 1387 C CA . ILE A 1 174 ? 8.096 -11.252 -4.704 1.00 96.31 174 ILE A CA 1
ATOM 1388 C C . ILE A 1 174 ? 7.527 -10.821 -3.351 1.00 96.31 174 ILE A C 1
ATOM 1390 O O . ILE A 1 174 ? 6.320 -10.608 -3.232 1.00 96.31 174 ILE A O 1
ATOM 1394 N N . MET A 1 175 ? 8.393 -10.622 -2.356 1.00 96.25 175 MET A N 1
ATOM 1395 C CA . MET A 1 175 ? 8.002 -10.188 -1.012 1.00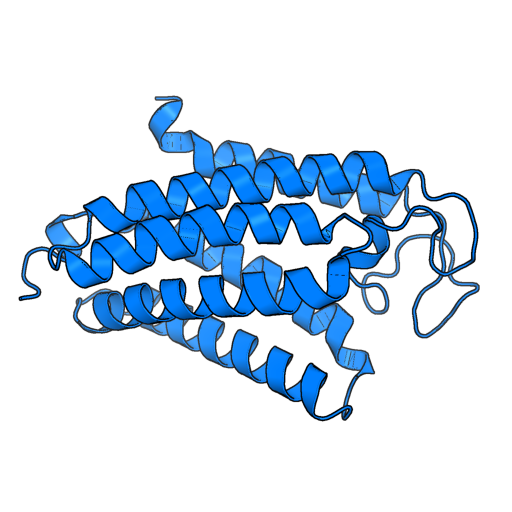 96.25 175 MET A CA 1
ATOM 1396 C C . MET A 1 175 ? 7.264 -8.847 -1.037 1.00 96.25 175 MET A C 1
ATOM 1398 O O . MET A 1 175 ? 6.250 -8.698 -0.366 1.00 96.25 175 MET A O 1
ATOM 1402 N N . GLN A 1 176 ? 7.667 -7.905 -1.897 1.00 95.56 176 GLN A N 1
ATOM 1403 C CA . GLN A 1 176 ? 6.939 -6.647 -2.090 1.00 95.56 176 GLN A CA 1
ATOM 1404 C C . GLN A 1 176 ? 5.483 -6.878 -2.529 1.00 95.56 176 GLN A C 1
ATOM 1406 O O . GLN A 1 176 ? 4.583 -6.181 -2.060 1.00 95.56 176 GLN A O 1
ATOM 1411 N N . LYS A 1 177 ? 5.225 -7.841 -3.423 1.00 97.38 177 LYS A N 1
ATOM 1412 C CA . LYS A 1 177 ? 3.866 -8.144 -3.909 1.00 97.38 177 LYS A CA 1
ATOM 1413 C C . LYS A 1 177 ? 3.040 -8.874 -2.861 1.00 97.38 177 LYS A C 1
ATOM 1415 O O . LYS A 1 177 ? 1.856 -8.574 -2.721 1.00 97.38 177 LYS A O 1
ATOM 1420 N N . ILE A 1 178 ? 3.661 -9.797 -2.126 1.00 97.75 178 ILE A N 1
ATOM 1421 C CA . ILE A 1 178 ? 3.023 -10.492 -1.003 1.00 97.75 178 ILE A CA 1
ATOM 1422 C C . ILE A 1 178 ? 2.609 -9.466 0.056 1.00 97.75 178 ILE A C 1
ATOM 1424 O O . ILE A 1 178 ? 1.432 -9.411 0.413 1.00 97.75 178 ILE A O 1
ATOM 1428 N N . LEU A 1 179 ? 3.518 -8.567 0.441 1.00 96.88 179 LEU A N 1
ATOM 1429 C CA . LEU A 1 179 ? 3.238 -7.494 1.389 1.00 96.88 179 LEU A CA 1
ATOM 1430 C C . LEU A 1 179 ? 2.137 -6.558 0.899 1.00 96.88 179 LEU A C 1
ATOM 1432 O O . LEU A 1 179 ? 1.231 -6.210 1.658 1.00 96.88 179 LEU A O 1
ATOM 1436 N N . PHE A 1 180 ? 2.164 -6.185 -0.380 1.00 96.62 180 PHE A N 1
ATOM 1437 C CA . PHE A 1 180 ? 1.114 -5.380 -0.996 1.00 96.62 180 PHE A CA 1
ATOM 1438 C C . PHE A 1 180 ? -0.262 -6.064 -0.912 1.00 96.62 180 PHE A C 1
ATOM 1440 O O . PHE A 1 180 ? -1.236 -5.451 -0.467 1.00 96.62 180 PHE A O 1
ATOM 1447 N N . ALA A 1 181 ? -0.343 -7.350 -1.266 1.00 97.38 181 ALA A N 1
ATOM 1448 C CA . ALA A 1 181 ? -1.577 -8.128 -1.208 1.00 97.38 181 ALA A CA 1
ATOM 1449 C C . ALA A 1 181 ? -2.083 -8.306 0.233 1.00 97.38 181 ALA A C 1
ATOM 1451 O O . ALA A 1 181 ? -3.249 -8.020 0.517 1.00 97.38 181 ALA A O 1
ATOM 1452 N N . ASN A 1 182 ? -1.203 -8.698 1.158 1.00 97.38 182 ASN A N 1
ATOM 1453 C CA . ASN A 1 182 ? -1.515 -8.858 2.579 1.00 97.38 182 ASN A CA 1
ATOM 1454 C C . ASN A 1 182 ? -2.029 -7.554 3.191 1.00 97.38 182 ASN A C 1
ATOM 1456 O O . ASN A 1 182 ? -3.001 -7.561 3.949 1.00 97.38 182 ASN A O 1
ATOM 1460 N N . THR A 1 183 ? -1.434 -6.423 2.810 1.00 97.06 183 THR A N 1
ATOM 1461 C CA . THR A 1 183 ? -1.875 -5.096 3.247 1.00 97.06 183 THR A CA 1
ATOM 1462 C C . THR A 1 183 ? -3.304 -4.798 2.796 1.00 97.06 183 THR A C 1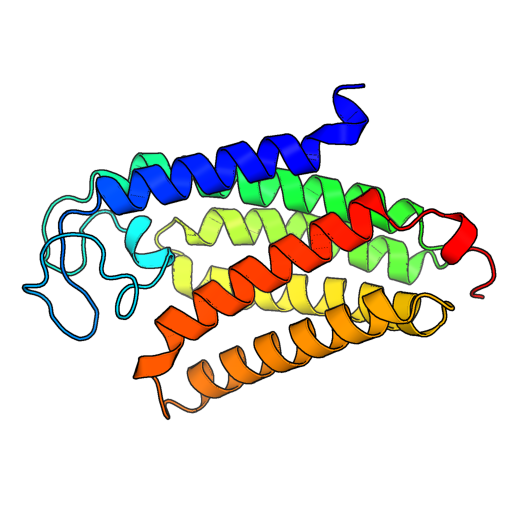
ATOM 1464 O O . THR A 1 183 ? -4.130 -4.373 3.605 1.00 97.06 183 THR A O 1
ATOM 1467 N N . ILE A 1 184 ? -3.624 -5.045 1.522 1.00 97.81 184 ILE A N 1
ATOM 1468 C CA . ILE A 1 184 ? -4.967 -4.816 0.970 1.00 97.81 184 ILE A CA 1
ATOM 1469 C C . ILE A 1 184 ? -5.999 -5.719 1.652 1.00 97.81 184 ILE A C 1
ATOM 1471 O O . ILE A 1 184 ? -7.060 -5.234 2.052 1.00 97.81 184 ILE A O 1
ATOM 1475 N N . ILE A 1 185 ? -5.681 -7.006 1.824 1.00 97.56 185 ILE A N 1
ATOM 1476 C CA . ILE A 1 185 ? -6.551 -7.974 2.505 1.00 97.56 185 ILE A CA 1
ATOM 1477 C C . ILE A 1 185 ? -6.824 -7.520 3.940 1.00 97.56 185 ILE A C 1
ATOM 1479 O O . ILE A 1 185 ? -7.981 -7.485 4.361 1.00 97.56 185 ILE A O 1
ATOM 1483 N N . LEU A 1 186 ? -5.783 -7.129 4.680 1.00 98.12 186 LEU A N 1
ATOM 1484 C CA . LEU A 1 186 ? -5.919 -6.674 6.059 1.00 98.12 186 LEU A CA 1
ATOM 1485 C C . LEU A 1 186 ? -6.753 -5.391 6.152 1.00 98.12 186 LEU A C 1
ATOM 1487 O O . LEU A 1 186 ? -7.668 -5.322 6.970 1.00 98.12 186 LEU A O 1
ATOM 1491 N N . ILE A 1 187 ? -6.486 -4.395 5.303 1.00 97.31 187 ILE A N 1
ATOM 1492 C CA . ILE A 1 187 ? -7.219 -3.121 5.296 1.00 97.31 187 ILE A CA 1
ATOM 1493 C C . ILE A 1 187 ? -8.693 -3.328 4.951 1.00 97.31 187 ILE A C 1
ATOM 1495 O O . ILE A 1 187 ? -9.558 -2.824 5.664 1.00 97.31 187 ILE A O 1
ATOM 1499 N N . LEU A 1 188 ? -9.006 -4.091 3.900 1.00 97.31 188 LEU A N 1
ATOM 1500 C CA . LEU A 1 188 ? -10.393 -4.392 3.536 1.00 97.31 188 LEU A CA 1
ATOM 1501 C C . LEU A 1 188 ? -11.088 -5.218 4.622 1.00 97.31 188 LEU A C 1
ATOM 1503 O O . LEU A 1 188 ? -12.225 -4.922 4.991 1.00 97.31 188 LEU A O 1
ATOM 1507 N N . GLY A 1 189 ? -10.396 -6.218 5.165 1.00 96.88 189 GLY A N 1
ATOM 1508 C CA . GLY A 1 189 ? -10.886 -7.037 6.263 1.00 96.88 189 GLY A CA 1
ATOM 1509 C C . GLY A 1 189 ? -11.277 -6.182 7.469 1.00 96.88 189 GLY A C 1
ATOM 1510 O O . GLY A 1 189 ? -12.417 -6.223 7.930 1.00 96.88 189 GLY A O 1
ATOM 1511 N N . LEU A 1 190 ? -10.360 -5.334 7.931 1.00 97.00 190 LEU A N 1
ATOM 1512 C CA . LEU A 1 190 ? -10.616 -4.419 9.036 1.00 97.00 190 LEU A CA 1
ATOM 1513 C C . LEU A 1 190 ? -11.724 -3.417 8.702 1.00 97.00 190 LEU A C 1
ATOM 1515 O O . LEU A 1 190 ? -12.610 -3.207 9.528 1.00 97.00 190 LEU A O 1
ATOM 1519 N N . GLU A 1 191 ? -11.724 -2.822 7.509 1.00 96.00 191 GLU A N 1
ATOM 1520 C CA . GLU A 1 191 ? -12.709 -1.812 7.118 1.00 96.00 191 GLU A CA 1
ATOM 1521 C C . GLU A 1 191 ? -14.141 -2.356 7.157 1.00 96.00 191 GLU A C 1
ATOM 1523 O O . GLU A 1 191 ? -15.010 -1.710 7.746 1.00 96.00 191 GLU A O 1
ATOM 1528 N N . TYR A 1 192 ? -14.383 -3.538 6.585 1.00 94.56 192 TYR A N 1
ATOM 1529 C CA . TYR A 1 192 ? -15.738 -4.060 6.374 1.00 94.56 192 TYR A CA 1
ATOM 1530 C C . TYR A 1 192 ? -16.254 -4.987 7.474 1.00 94.56 192 TYR A C 1
ATOM 1532 O O . TYR A 1 192 ? -17.471 -5.093 7.640 1.00 94.56 192 TYR A O 1
ATOM 1540 N N . PHE A 1 193 ? -15.367 -5.635 8.229 1.00 95.75 193 PHE A N 1
ATOM 1541 C CA . PHE A 1 193 ? -15.751 -6.660 9.204 1.00 95.75 193 PHE A CA 1
ATOM 1542 C C . PHE A 1 193 ? -15.450 -6.283 10.654 1.00 95.75 193 PHE A C 1
ATOM 1544 O O . PHE A 1 193 ? -15.639 -7.108 11.543 1.00 95.75 193 PHE A O 1
ATOM 1551 N N . THR A 1 194 ? -15.024 -5.046 10.913 1.00 95.44 194 THR A N 1
ATOM 1552 C CA . THR A 1 194 ? -14.944 -4.513 12.279 1.00 95.44 194 THR A CA 1
ATOM 1553 C C . THR A 1 194 ? -15.858 -3.310 12.439 1.00 95.44 194 THR A C 1
ATOM 1555 O O . THR A 1 194 ? -16.145 -2.579 11.488 1.00 95.44 194 THR A O 1
ATOM 1558 N N . LYS A 1 195 ? -16.334 -3.095 13.658 1.00 94.25 195 LYS A N 1
ATOM 1559 C CA . LYS A 1 195 ? -17.203 -1.985 14.036 1.00 94.25 195 LYS A CA 1
ATOM 1560 C C . LYS A 1 195 ? -16.682 -1.334 15.309 1.00 94.25 195 LYS A C 1
ATOM 1562 O O . LYS A 1 195 ? -15.722 -1.789 15.920 1.00 94.25 195 LYS A O 1
ATOM 1567 N N . LYS A 1 196 ? -17.296 -0.222 15.711 1.00 93.38 196 LYS A N 1
ATOM 1568 C CA . LYS A 1 196 ? -16.870 0.507 16.911 1.00 93.38 196 LYS A CA 1
ATOM 1569 C C . LYS A 1 196 ? -17.094 -0.332 18.172 1.00 93.38 196 LYS A C 1
ATOM 1571 O O . LYS A 1 196 ? -16.273 -0.290 19.080 1.00 93.38 196 LYS A O 1
ATOM 1576 N N . GLU A 1 197 ? -18.180 -1.097 18.214 1.00 93.94 197 GLU A N 1
ATOM 1577 C CA . GLU A 1 197 ? -18.589 -1.947 19.341 1.00 93.94 197 GLU A CA 1
ATOM 1578 C C . GLU A 1 197 ? -17.514 -2.983 19.694 1.00 93.94 197 GLU A C 1
ATOM 1580 O O . GLU A 1 197 ? -17.281 -3.253 20.873 1.00 93.94 197 GLU A O 1
ATOM 1585 N N . ASP A 1 198 ? -16.781 -3.469 18.687 1.00 94.19 198 ASP A N 1
ATOM 1586 C CA . ASP A 1 198 ? -15.687 -4.427 18.867 1.00 94.19 198 ASP A CA 1
ATOM 1587 C C . ASP A 1 198 ? -14.548 -3.868 19.728 1.00 94.19 198 ASP A C 1
ATOM 1589 O O . ASP A 1 198 ? -13.817 -4.641 20.339 1.00 94.19 198 ASP A O 1
ATOM 1593 N N . PHE A 1 199 ? -14.402 -2.542 19.815 1.00 94.94 199 PHE A N 1
ATOM 1594 C CA . PHE A 1 199 ? -13.324 -1.889 20.561 1.00 94.94 199 PHE A CA 1
ATOM 1595 C C . PHE A 1 199 ? -13.807 -1.119 21.797 1.00 94.94 199 PHE A C 1
ATOM 1597 O O . PHE A 1 199 ? -12.985 -0.734 22.620 1.00 94.94 199 PHE A O 1
ATOM 1604 N N . GLN A 1 200 ? -15.115 -0.897 21.970 1.00 89.62 200 GLN A N 1
ATOM 1605 C CA . GLN A 1 200 ? -15.665 -0.044 23.042 1.00 89.62 200 GLN A CA 1
ATOM 1606 C C . GLN A 1 200 ? -15.343 -0.524 24.464 1.00 89.62 200 GLN A C 1
ATOM 1608 O O . GLN A 1 200 ? -15.244 0.289 25.378 1.00 89.62 200 GLN A O 1
ATOM 1613 N N . HIS A 1 201 ? -15.180 -1.832 24.658 1.00 88.69 201 HIS A N 1
ATOM 1614 C CA . HIS A 1 201 ? -14.863 -2.426 25.958 1.00 88.69 201 HIS A CA 1
ATOM 1615 C C . HIS A 1 201 ? -13.379 -2.289 26.343 1.00 88.69 201 HIS A C 1
ATOM 1617 O O . HIS A 1 201 ? -13.001 -2.611 27.471 1.00 88.69 201 HIS A O 1
ATOM 1623 N N . ILE A 1 202 ? -12.534 -1.832 25.413 1.00 86.94 202 ILE A N 1
ATOM 1624 C CA . ILE A 1 202 ? -11.104 -1.633 25.626 1.00 86.94 202 ILE A CA 1
ATOM 1625 C C . ILE A 1 202 ? -10.906 -0.268 26.288 1.00 86.94 202 ILE A C 1
ATOM 1627 O O . ILE A 1 202 ? -11.158 0.766 25.669 1.00 86.94 202 ILE A O 1
ATOM 1631 N N . LYS A 1 203 ? -10.459 -0.282 27.545 1.00 68.81 203 LYS A N 1
ATOM 1632 C CA . LYS A 1 203 ? -10.046 0.922 28.277 1.00 68.81 203 LYS A CA 1
ATOM 1633 C C . LYS A 1 203 ? -8.675 1.412 27.810 1.00 68.81 203 LYS A C 1
ATOM 1635 O O . LYS A 1 203 ? -7.794 0.555 27.547 1.00 68.81 203 LYS A O 1
#

Solvent-accessible surface area (backbone atoms only — not comparable to full-atom values): 10073 Å² total; per-residue (Å²): 114,68,84,82,42,44,46,59,54,26,40,53,53,11,51,52,28,40,53,50,13,44,75,44,27,67,17,21,27,90,86,40,49,84,42,76,30,60,45,77,60,53,30,44,79,69,56,36,36,33,72,42,25,69,51,65,47,76,26,70,7,19,65,35,26,47,52,12,37,50,30,38,25,54,18,51,21,51,44,24,52,55,54,21,74,30,44,67,52,63,70,60,17,46,44,22,25,50,35,26,29,52,19,22,56,34,48,45,42,35,56,41,98,51,24,73,64,22,47,56,54,16,50,52,27,40,49,54,21,49,49,54,51,41,58,56,41,61,74,38,90,49,62,69,58,38,51,49,45,50,53,45,50,53,47,51,54,49,46,49,47,34,65,74,67,62,52,70,53,78,48,46,28,42,46,52,50,51,46,54,52,48,48,52,52,48,52,53,48,51,65,75,75,53,59,43,74,68,34,63,85,55,129

Foldseek 3Di:
DCLLCLLVVLLVLLVVLLVVLQQQAQDDFPVGLPGGTHDLQGHASLLSLDCAHSVRHGRPSNVSNLSSLVSNLVSQLSLQLQLLVLAPDVVLSCLSNCLRNVLSVLSSCCSDPCNVVSCVSSLVSNVSNLVSVQVQCVPFPNVVLVVLSVVLVCLSVVLVCCVVVVPPVSRNRVSNVVNVVSVSCNSVCCSPVDGSVRRPVPD

pLDDT: mean 94.91, std 6.32, range [45.5, 98.69]

Radius of gyration: 17.58 Å; Cα contacts (8 Å, |Δi|>4): 295; chains: 1; bounding box: 45×26×51 Å